Protein AF-A0A382CW94-F1 (afdb_monomer_lite)

Sequence (337 aa):
VSESFTVSELCQASADGDMRRLNTILAVSPHLACVDTSSGDEHRALHHAVVNRRLAVVEALMDVGADPDQGVYPHRDATTPLIMARDRGFDDVIAIIERGQEKRRAANLCPNLTVSPEVTALVELILNGNVERVLRTVQDSPDLVNACDEKGNTVLHHAARCGLPTLAEALLKVGADTGKTNLEGFSPLEVAVENTVVDDRRLTEGCFMTAGILMAAGSPRALRSYVMLGDTEAVGGIAKNHRDLFKPDVETETHLLGDAVKHGRIEMVRHLLDLGVDPDQRYRIKSLEEETYNQGEPLWIATGAGMYDIAELLLERGADANAMVYASGDPMSRAFN

pLDDT: mean 87.58, std 10.8, range [38.75, 98.5]

Organism: NCBI:txid408172

Structure (mmCIF, N/CA/C/O backbone):
data_AF-A0A382CW94-F1
#
_entry.id   AF-A0A382CW94-F1
#
loop_
_atom_site.group_PDB
_atom_site.id
_atom_site.type_symbol
_atom_site.label_atom_id
_atom_site.label_alt_id
_atom_site.label_comp_id
_atom_site.label_asym_id
_atom_site.label_entity_id
_atom_site.label_seq_id
_atom_site.pdbx_PDB_ins_code
_atom_site.Cartn_x
_atom_site.Cartn_y
_atom_site.Cartn_z
_atom_site.occupancy
_atom_site.B_iso_or_equiv
_atom_site.auth_seq_id
_atom_site.auth_comp_id
_atom_site.auth_asym_id
_atom_site.auth_atom_id
_atom_site.pdbx_PDB_model_num
ATOM 1 N N . VAL A 1 1 ? -13.243 18.558 -31.896 1.00 38.75 1 VAL A N 1
ATOM 2 C CA . VAL A 1 1 ? -11.948 18.606 -31.190 1.00 38.75 1 VAL A CA 1
ATOM 3 C C . VAL A 1 1 ? -12.310 18.711 -29.726 1.00 38.75 1 VAL A C 1
ATOM 5 O O . VAL A 1 1 ? -12.949 19.693 -29.378 1.00 38.75 1 VAL A O 1
ATOM 8 N N . SER A 1 2 ? -12.113 17.659 -28.932 1.00 47.50 2 SER A N 1
ATOM 9 C CA . SER A 1 2 ? -12.308 17.758 -27.482 1.00 47.50 2 SER A CA 1
ATOM 10 C C . SER A 1 2 ? -11.311 18.791 -26.966 1.00 47.50 2 SER A C 1
ATOM 12 O O . SER A 1 2 ? -10.120 18.640 -27.229 1.00 47.50 2 SER A O 1
ATOM 14 N N . GLU A 1 3 ? -11.779 19.864 -26.328 1.00 53.81 3 GLU A N 1
ATOM 15 C CA . GLU A 1 3 ? -10.887 20.775 -25.604 1.00 53.81 3 GLU A CA 1
ATOM 16 C C . GLU A 1 3 ? -10.131 19.947 -24.558 1.00 53.81 3 GLU A C 1
ATOM 18 O O . GLU A 1 3 ? -10.749 19.370 -23.664 1.00 53.81 3 GLU A O 1
ATOM 23 N N . SER A 1 4 ? -8.813 19.808 -24.718 1.00 72.75 4 SER A N 1
ATOM 24 C CA . SER A 1 4 ? -7.952 19.214 -23.696 1.00 72.75 4 SER A CA 1
ATOM 25 C C . SER A 1 4 ? -7.450 20.339 -22.801 1.00 72.75 4 SER A C 1
ATOM 27 O O . SER A 1 4 ? -6.663 21.174 -23.249 1.00 72.75 4 SER A O 1
ATOM 29 N N . PHE A 1 5 ? -7.931 20.376 -21.565 1.00 83.44 5 PHE A N 1
ATOM 30 C CA . PHE A 1 5 ? -7.425 21.287 -20.542 1.00 83.44 5 PHE A CA 1
ATOM 31 C C . PHE A 1 5 ? -6.165 20.720 -19.887 1.00 83.44 5 PHE A C 1
ATOM 33 O O . PHE A 1 5 ? -6.049 19.501 -19.755 1.00 83.44 5 PHE A O 1
ATOM 40 N N . THR A 1 6 ? -5.260 21.597 -19.453 1.00 85.19 6 THR A N 1
ATOM 41 C CA . THR A 1 6 ? -4.006 21.215 -18.776 1.00 85.19 6 THR A CA 1
ATOM 42 C C . THR A 1 6 ? -4.094 21.389 -17.259 1.00 85.19 6 THR A C 1
ATOM 44 O O . THR A 1 6 ? -4.916 22.164 -16.751 1.00 85.19 6 THR A O 1
ATOM 47 N N . VAL A 1 7 ? -3.219 20.716 -16.498 1.00 85.31 7 VAL A N 1
ATOM 48 C CA . VAL A 1 7 ? -3.139 20.931 -15.037 1.00 85.31 7 VAL A CA 1
ATOM 49 C C . VAL A 1 7 ? -2.691 22.361 -14.718 1.00 85.31 7 VAL A C 1
ATOM 51 O O . VAL A 1 7 ? -3.178 22.971 -13.768 1.00 85.31 7 VAL A O 1
ATOM 54 N N . SER A 1 8 ? -1.838 22.946 -15.566 1.00 87.25 8 SER A N 1
ATOM 55 C CA . SER A 1 8 ? -1.390 24.335 -15.439 1.00 87.25 8 SER A CA 1
ATOM 56 C C . SER A 1 8 ? -2.557 25.323 -15.542 1.00 87.25 8 SER A C 1
ATOM 58 O O . SER A 1 8 ? -2.662 26.247 -14.733 1.00 87.25 8 SER A O 1
ATOM 60 N N . GLU A 1 9 ? -3.495 25.095 -16.467 1.00 88.94 9 GLU A N 1
ATOM 61 C CA . GLU A 1 9 ? -4.704 25.916 -16.584 1.00 88.94 9 GLU A CA 1
ATOM 62 C C . GLU A 1 9 ? -5.608 25.807 -15.354 1.00 88.94 9 GLU A C 1
ATOM 64 O O . GLU A 1 9 ? -6.178 26.816 -14.923 1.00 88.94 9 GLU A O 1
ATOM 69 N N . LEU A 1 10 ? -5.725 24.609 -14.769 1.00 91.94 10 LEU A N 1
ATOM 70 C CA . LEU A 1 10 ? -6.483 24.402 -13.536 1.00 91.94 10 LEU A CA 1
ATOM 71 C C . LEU A 1 10 ? -5.807 25.095 -12.345 1.00 91.94 10 LEU A C 1
ATOM 73 O O . LEU A 1 10 ? -6.484 25.764 -11.560 1.00 91.94 10 LEU A O 1
ATOM 77 N N . CYS A 1 11 ? -4.483 24.982 -12.221 1.00 91.12 11 CYS A N 1
ATOM 78 C CA . CYS A 1 11 ? -3.694 25.651 -11.188 1.00 91.12 11 CYS A CA 1
ATOM 79 C C . CYS A 1 11 ? -3.800 27.176 -11.288 1.00 91.12 11 CYS A C 1
ATOM 81 O O . CYS A 1 11 ? -4.026 27.834 -10.272 1.00 91.12 11 CYS A O 1
ATOM 83 N N . GLN A 1 12 ? -3.725 27.739 -12.498 1.00 92.81 12 GLN A N 1
ATOM 84 C CA . GLN A 1 12 ? -3.882 29.178 -12.718 1.00 92.81 12 GLN A CA 1
ATOM 85 C C . GLN A 1 12 ? -5.293 29.652 -12.344 1.00 92.81 12 GLN A C 1
ATOM 87 O O . GLN A 1 12 ? -5.437 30.592 -11.562 1.00 92.81 12 GLN A O 1
ATOM 92 N N . ALA A 1 13 ? -6.339 28.958 -12.811 1.00 94.38 13 ALA A N 1
ATOM 93 C CA . ALA A 1 13 ? -7.719 29.266 -12.423 1.00 94.38 13 ALA A CA 1
ATOM 94 C C . ALA A 1 13 ? -7.913 29.188 -10.898 1.00 94.38 13 ALA A C 1
ATOM 96 O O . ALA A 1 13 ? -8.611 30.018 -10.307 1.00 94.38 13 ALA A O 1
ATOM 97 N N . SER A 1 14 ? -7.247 28.224 -10.256 1.00 95.56 14 SER A N 1
ATOM 98 C CA . SER A 1 14 ? -7.281 28.037 -8.807 1.00 95.56 14 SER A CA 1
ATOM 99 C C . SER A 1 14 ? -6.570 29.155 -8.047 1.00 95.56 14 SER A C 1
ATOM 101 O O . SER A 1 14 ? -7.083 29.612 -7.029 1.00 95.56 14 SER A O 1
ATOM 103 N N . ALA A 1 15 ? -5.426 29.635 -8.542 1.00 94.19 15 ALA A N 1
ATOM 104 C CA . ALA A 1 15 ? -4.700 30.768 -7.967 1.00 94.19 15 ALA A CA 1
ATOM 105 C C . ALA A 1 15 ? -5.496 32.082 -8.094 1.00 94.19 15 ALA A C 1
ATOM 107 O O . ALA A 1 15 ? -5.603 32.859 -7.136 1.00 94.19 15 ALA A O 1
ATOM 108 N N . ASP A 1 16 ? -6.114 32.304 -9.255 1.00 95.56 16 ASP A N 1
ATOM 109 C CA . ASP A 1 16 ? -6.869 33.522 -9.564 1.00 95.56 16 ASP A CA 1
ATOM 110 C C . ASP A 1 16 ? -8.241 33.563 -8.875 1.00 95.56 16 ASP A C 1
ATOM 112 O O . ASP A 1 16 ? -8.793 34.642 -8.647 1.00 95.56 16 ASP A O 1
ATOM 116 N N . GLY A 1 17 ? -8.779 32.403 -8.488 1.00 95.25 17 GLY A N 1
ATOM 117 C CA . GLY A 1 17 ? -10.143 32.292 -7.975 1.00 95.25 17 GLY A CA 1
ATOM 118 C C . GLY A 1 17 ? -11.207 32.332 -9.077 1.00 95.25 17 GLY A C 1
ATOM 119 O O . GLY A 1 17 ? -12.360 32.668 -8.798 1.00 95.25 17 GLY A O 1
ATOM 120 N N . ASP A 1 18 ? -10.843 32.023 -10.327 1.00 96.38 18 ASP A N 1
ATOM 121 C CA . ASP A 1 18 ? -11.767 32.019 -11.465 1.00 96.38 18 ASP A CA 1
ATOM 122 C C . ASP A 1 18 ? -12.639 30.756 -11.452 1.00 96.38 18 ASP A C 1
ATOM 124 O O . ASP A 1 18 ? -12.368 29.757 -12.120 1.00 96.38 18 ASP A O 1
ATOM 128 N N . MET A 1 19 ? -13.739 30.826 -10.701 1.00 96.44 19 MET A N 1
ATOM 129 C CA . MET A 1 19 ? -14.710 29.736 -10.585 1.00 96.44 19 MET A CA 1
ATOM 130 C C . MET A 1 19 ? -15.334 29.321 -11.921 1.00 96.44 19 MET A C 1
ATOM 132 O O . MET A 1 19 ? -15.742 28.170 -12.067 1.00 96.44 19 MET A O 1
ATOM 136 N N . ARG A 1 20 ? -15.440 30.225 -12.905 1.00 94.69 20 ARG A N 1
ATOM 137 C CA . ARG A 1 20 ? -16.027 29.868 -14.206 1.00 94.69 20 ARG A CA 1
ATOM 138 C C . ARG A 1 20 ? -15.077 28.968 -14.978 1.00 94.69 20 ARG A C 1
ATOM 140 O O . ARG A 1 20 ? -15.501 27.916 -15.458 1.00 94.69 20 ARG A O 1
ATOM 147 N N . ARG A 1 21 ? -13.805 29.366 -15.074 1.00 92.56 21 ARG A N 1
ATOM 148 C CA . ARG A 1 21 ? -12.780 28.560 -15.745 1.00 92.56 21 ARG A CA 1
ATOM 149 C C . ARG A 1 21 ? -12.540 27.251 -14.997 1.00 92.56 21 ARG A C 1
ATOM 151 O O . ARG A 1 21 ? -12.556 26.204 -15.635 1.00 92.56 21 ARG A O 1
ATOM 158 N N . LEU A 1 22 ? -12.442 27.295 -13.665 1.00 95.25 22 LEU A N 1
ATOM 159 C CA . LEU A 1 22 ? -12.305 26.109 -12.814 1.00 95.25 22 LEU A CA 1
ATOM 160 C C . LEU A 1 22 ? -13.409 25.078 -13.094 1.00 95.25 22 LEU A C 1
ATOM 162 O O . LEU A 1 22 ? -13.113 23.937 -13.432 1.00 95.25 22 LEU A O 1
ATOM 166 N N . ASN A 1 23 ? -14.679 25.489 -13.025 1.00 89.81 23 ASN A N 1
ATOM 167 C CA . ASN A 1 23 ? -15.809 24.582 -13.242 1.00 89.81 23 ASN A CA 1
ATOM 168 C C . ASN A 1 23 ? -15.862 24.043 -14.676 1.00 89.81 23 ASN A C 1
ATOM 170 O O . ASN A 1 23 ? -16.275 22.906 -14.879 1.00 89.81 23 ASN A O 1
ATOM 174 N N . THR A 1 24 ? -15.438 24.836 -15.665 1.00 89.62 24 THR A N 1
ATOM 175 C CA . THR A 1 24 ? -15.361 24.382 -17.063 1.00 89.62 24 THR A CA 1
ATOM 176 C C . THR A 1 24 ? -14.325 23.268 -17.212 1.00 89.62 24 THR A C 1
ATOM 178 O O . THR A 1 24 ? -14.622 22.235 -17.807 1.00 89.62 24 THR A O 1
ATOM 181 N N . ILE A 1 25 ? -13.142 23.445 -16.612 1.00 87.06 25 ILE A N 1
ATOM 182 C CA . ILE A 1 25 ? -12.072 22.442 -16.633 1.00 87.06 25 ILE A CA 1
ATOM 183 C C . ILE A 1 25 ? -12.512 21.175 -15.893 1.00 87.06 25 ILE A C 1
ATOM 185 O O . ILE A 1 25 ? -12.442 20.085 -16.454 1.00 87.06 25 ILE A O 1
ATOM 189 N N . LEU A 1 26 ? -13.011 21.303 -14.659 1.00 85.00 26 LEU A N 1
ATOM 190 C CA . LEU A 1 26 ? -13.393 20.158 -13.823 1.00 85.00 26 LEU A CA 1
ATOM 191 C C . LEU A 1 26 ? -14.594 19.376 -14.374 1.00 85.00 26 LEU A C 1
ATOM 193 O O . LEU A 1 26 ? -14.701 18.180 -14.120 1.00 85.00 26 LEU A O 1
ATOM 197 N N . ALA A 1 27 ? -15.477 20.014 -15.147 1.00 82.25 27 ALA A N 1
ATOM 198 C CA . ALA A 1 27 ? -16.585 19.325 -15.809 1.00 82.25 27 ALA A CA 1
ATOM 199 C C . ALA A 1 27 ? -16.117 18.373 -16.923 1.00 82.25 27 ALA A C 1
ATOM 201 O O . ALA A 1 27 ? -16.784 17.374 -17.189 1.00 82.25 27 ALA A O 1
ATOM 202 N N . VAL A 1 28 ? -14.993 18.680 -17.579 1.00 79.19 28 VAL A N 1
ATOM 203 C CA . VAL A 1 28 ? -14.437 17.874 -18.680 1.00 79.19 28 VAL A CA 1
ATOM 204 C C . VAL A 1 28 ? -13.347 16.923 -18.180 1.00 79.19 28 VAL A C 1
ATOM 206 O O . VAL A 1 28 ? -13.324 15.756 -18.564 1.00 79.19 28 VAL A O 1
ATOM 209 N N . SER A 1 29 ? -12.481 17.401 -17.286 1.00 79.31 29 SER A N 1
ATOM 210 C CA . SER A 1 29 ? -11.283 16.703 -16.817 1.00 79.31 29 SER A CA 1
ATOM 211 C C . SER A 1 29 ? -11.170 16.744 -15.283 1.00 79.31 29 SER A C 1
ATOM 213 O O . SER A 1 29 ? -10.231 17.337 -14.750 1.00 79.31 29 SER A O 1
ATOM 215 N N . PRO A 1 30 ? -12.094 16.105 -14.535 1.00 79.19 30 PRO A N 1
ATOM 216 C CA . PRO A 1 30 ? -12.094 16.143 -13.067 1.00 79.19 30 PRO A CA 1
ATOM 217 C C . PRO A 1 30 ? -10.834 15.523 -12.445 1.00 79.19 30 PRO A C 1
ATOM 219 O O . PRO A 1 30 ? -10.394 15.957 -11.385 1.00 79.19 30 PRO A O 1
ATOM 222 N N . HIS A 1 31 ? -10.212 14.553 -13.127 1.00 74.81 31 HIS A N 1
ATOM 223 C CA . HIS A 1 31 ? -8.975 13.903 -12.683 1.00 74.81 31 HIS A CA 1
ATOM 224 C C . HIS A 1 31 ? -7.810 14.888 -12.483 1.00 74.81 31 HIS A C 1
ATOM 226 O O . HIS A 1 31 ? -6.967 14.649 -11.622 1.00 74.81 31 HIS A O 1
ATOM 232 N N . LEU A 1 32 ? -7.790 16.021 -13.203 1.00 83.75 32 LEU A N 1
ATOM 233 C CA . LEU A 1 32 ? -6.747 17.046 -13.075 1.00 83.75 32 LEU A CA 1
ATOM 234 C C . LEU A 1 32 ? -6.679 17.669 -11.674 1.00 83.75 32 LEU A C 1
ATOM 236 O O . LEU A 1 32 ? -5.644 18.214 -11.307 1.00 83.75 32 LEU A O 1
ATOM 240 N N . ALA A 1 33 ? -7.740 17.568 -10.866 1.00 85.38 33 ALA A N 1
ATOM 241 C CA . ALA A 1 33 ? -7.724 18.037 -9.480 1.00 85.38 33 ALA A CA 1
ATOM 242 C C . ALA A 1 33 ? -6.694 17.302 -8.597 1.00 85.38 33 ALA A C 1
ATOM 244 O O . ALA A 1 33 ? -6.268 17.846 -7.577 1.00 85.38 33 ALA A O 1
ATOM 245 N N . CYS A 1 34 ? -6.290 16.088 -8.988 1.00 82.44 34 CYS A N 1
ATOM 246 C CA . CYS A 1 34 ? -5.323 15.252 -8.270 1.00 82.44 34 CYS A CA 1
ATOM 247 C C . CYS A 1 34 ? -3.923 15.237 -8.917 1.00 82.44 34 CYS A C 1
ATOM 249 O O . CYS A 1 34 ? -2.975 14.734 -8.309 1.00 82.44 34 CYS A O 1
ATOM 251 N N . VAL A 1 35 ? -3.796 15.780 -10.130 1.00 80.50 35 VAL A N 1
ATOM 252 C CA . VAL A 1 35 ? -2.559 15.823 -10.927 1.00 80.50 35 VAL A CA 1
ATOM 253 C C . VAL A 1 35 ? -1.683 16.983 -10.449 1.00 80.50 35 VAL A C 1
ATOM 255 O O . VAL A 1 35 ? -2.200 18.034 -10.061 1.00 80.50 35 VAL A O 1
ATOM 258 N N . ASP A 1 36 ? -0.363 16.800 -10.442 1.00 79.25 36 ASP A N 1
ATOM 259 C CA . ASP A 1 36 ? 0.601 17.863 -10.144 1.00 79.25 36 ASP A CA 1
ATOM 260 C C . ASP A 1 36 ? 1.156 18.531 -11.407 1.00 79.25 36 ASP A C 1
ATOM 262 O O . ASP A 1 36 ? 1.084 18.008 -12.518 1.00 79.25 36 ASP A O 1
ATOM 266 N N . THR A 1 37 ? 1.678 19.750 -11.251 1.00 74.06 37 THR A N 1
ATOM 267 C CA . THR A 1 37 ? 2.386 20.430 -12.339 1.00 74.06 37 THR A CA 1
ATOM 268 C C . THR A 1 37 ? 3.765 19.806 -12.537 1.00 74.06 37 THR A C 1
ATOM 270 O O . THR A 1 37 ? 4.553 19.745 -11.592 1.00 74.06 37 THR A O 1
ATOM 273 N N . SER A 1 38 ? 4.100 19.444 -13.777 1.00 59.62 38 SER A N 1
ATOM 274 C CA . SER A 1 38 ? 5.391 18.842 -14.149 1.00 59.62 38 SER A CA 1
ATOM 275 C C . SER A 1 38 ? 6.608 19.761 -13.944 1.00 59.62 38 SER A C 1
ATOM 277 O O . SER A 1 38 ? 7.742 19.285 -13.898 1.00 59.62 38 SER A O 1
ATOM 279 N N . SER A 1 39 ? 6.410 21.077 -13.794 1.00 58.31 39 SER A N 1
ATOM 280 C CA . SER A 1 39 ? 7.488 22.056 -13.622 1.00 58.31 39 SER A CA 1
ATOM 281 C C . SER A 1 39 ? 7.576 22.599 -12.189 1.00 58.31 39 SER A C 1
ATOM 283 O O . SER A 1 39 ? 6.774 23.445 -11.805 1.00 58.31 39 SER A O 1
ATOM 285 N N . GLY A 1 40 ? 8.606 22.175 -11.448 1.00 56.00 40 GLY A N 1
ATOM 286 C CA . GLY A 1 40 ? 9.169 22.907 -10.304 1.00 56.00 40 GLY A CA 1
ATOM 287 C C . GLY A 1 40 ? 8.313 22.936 -9.040 1.00 56.00 40 GLY A C 1
ATOM 288 O O . GLY A 1 40 ? 7.783 23.984 -8.710 1.00 56.00 40 GLY A O 1
ATOM 289 N N . ASP A 1 41 ? 8.272 21.813 -8.316 1.00 64.75 41 ASP A N 1
ATOM 290 C CA . ASP A 1 41 ? 7.735 21.661 -6.950 1.00 64.75 41 ASP A CA 1
ATOM 291 C C . ASP A 1 41 ? 6.345 20.999 -6.864 1.00 64.75 41 ASP A C 1
ATOM 293 O O . ASP A 1 41 ? 5.626 21.269 -5.920 1.00 64.75 41 ASP A O 1
ATOM 297 N N . GLU A 1 42 ? 5.924 20.144 -7.807 1.00 75.75 42 GLU A N 1
ATOM 298 C CA . GLU A 1 42 ? 4.736 19.254 -7.687 1.00 75.75 42 GLU A CA 1
ATOM 299 C C . GLU A 1 42 ? 3.435 19.905 -7.142 1.00 75.75 42 GLU A C 1
ATOM 301 O O . GLU A 1 42 ? 2.576 19.244 -6.540 1.00 75.75 42 GLU A O 1
ATOM 306 N N . HIS A 1 43 ? 3.274 21.220 -7.307 1.00 80.50 43 HIS A N 1
ATOM 307 C CA . HIS A 1 43 ? 2.126 21.924 -6.759 1.00 80.50 43 HIS A CA 1
ATOM 308 C C . HIS A 1 43 ? 0.875 21.501 -7.531 1.00 80.50 43 HIS A C 1
ATOM 310 O O . HIS A 1 43 ? 0.867 21.352 -8.753 1.00 80.50 43 HIS A O 1
ATOM 316 N N . ARG A 1 44 ? -0.211 21.307 -6.785 1.00 89.31 44 ARG A N 1
ATOM 317 C CA . ARG A 1 44 ? -1.531 20.948 -7.324 1.00 89.31 44 ARG A CA 1
ATOM 318 C C . ARG A 1 44 ? -2.467 22.142 -7.250 1.00 89.31 44 ARG A C 1
ATOM 320 O O . ARG A 1 44 ? -2.245 23.063 -6.459 1.00 89.31 44 ARG A O 1
ATOM 327 N N . ALA A 1 45 ? -3.579 22.072 -7.974 1.00 92.44 45 ALA A N 1
ATOM 328 C CA . ALA A 1 45 ? -4.630 23.088 -7.947 1.00 92.44 45 ALA A CA 1
ATOM 329 C C . ALA A 1 45 ? -5.041 23.484 -6.512 1.00 92.44 45 ALA A C 1
ATOM 331 O O . ALA A 1 45 ? -5.180 24.671 -6.203 1.00 92.44 45 ALA A O 1
ATOM 332 N N . LEU A 1 46 ? -5.130 22.502 -5.604 1.00 95.12 46 LEU A N 1
ATOM 333 C CA . LEU A 1 46 ? -5.498 22.733 -4.205 1.00 95.12 46 LEU A CA 1
ATOM 334 C C . LEU A 1 46 ? -4.442 23.539 -3.430 1.00 95.12 46 LEU A C 1
ATOM 336 O O . LEU A 1 46 ? -4.813 24.404 -2.640 1.00 95.12 46 LEU A O 1
ATOM 340 N N . HIS A 1 47 ? -3.147 23.342 -3.699 1.00 94.69 47 HIS A N 1
ATOM 341 C CA . HIS A 1 47 ? -2.080 24.145 -3.087 1.00 94.69 47 HIS A CA 1
ATOM 342 C C . HIS A 1 47 ? -2.236 25.622 -3.464 1.00 94.69 47 HIS A C 1
ATOM 344 O O . HIS A 1 47 ? -2.245 26.493 -2.595 1.00 94.69 47 HIS A O 1
ATOM 350 N N . HIS A 1 48 ? -2.441 25.911 -4.754 1.00 94.31 48 HIS A N 1
ATOM 351 C CA . HIS A 1 48 ? -2.648 27.279 -5.231 1.00 94.31 48 HIS A CA 1
ATOM 352 C C . HIS A 1 48 ? -3.908 27.917 -4.638 1.00 94.31 48 HIS A C 1
ATOM 354 O O . HIS A 1 48 ? -3.871 29.084 -4.239 1.00 94.31 48 HIS A O 1
ATOM 360 N N . ALA A 1 49 ? -5.002 27.158 -4.535 1.00 97.12 49 ALA A N 1
ATOM 361 C CA . ALA A 1 49 ? -6.242 27.627 -3.929 1.00 97.12 49 ALA A CA 1
ATOM 362 C C . ALA A 1 49 ? -6.057 27.982 -2.443 1.00 97.12 49 ALA A C 1
ATOM 364 O O . ALA A 1 49 ? -6.501 29.046 -2.009 1.00 97.12 49 ALA A O 1
ATOM 365 N N . VAL A 1 50 ? -5.364 27.133 -1.674 1.00 97.38 50 VAL A N 1
ATOM 366 C CA . VAL A 1 50 ? -5.102 27.358 -0.244 1.00 97.38 50 VAL A CA 1
ATOM 367 C C . VAL A 1 50 ? -4.156 28.534 -0.022 1.00 97.38 50 VAL A C 1
ATOM 369 O O . VAL A 1 50 ? -4.478 29.431 0.757 1.00 97.38 50 VAL A O 1
ATOM 372 N N . VAL A 1 51 ? -3.019 28.582 -0.726 1.00 94.88 51 VAL A N 1
ATOM 373 C CA . VAL A 1 51 ? -2.018 29.655 -0.574 1.00 94.88 51 VAL A CA 1
ATOM 374 C C . VAL A 1 51 ? -2.625 31.029 -0.870 1.00 94.88 51 VAL A C 1
ATOM 376 O O . VAL A 1 51 ? -2.321 31.997 -0.173 1.00 94.88 51 VAL A O 1
ATOM 379 N N . ASN A 1 52 ? -3.530 31.109 -1.850 1.00 95.31 52 ASN A N 1
ATOM 380 C CA . ASN A 1 52 ? -4.243 32.338 -2.213 1.00 95.31 52 ASN A CA 1
ATOM 381 C C . ASN A 1 52 ? -5.584 32.516 -1.472 1.00 95.31 52 ASN A C 1
ATOM 383 O O . ASN A 1 52 ? -6.346 33.429 -1.797 1.00 95.31 52 ASN A O 1
ATOM 387 N N . ARG A 1 53 ? -5.886 31.649 -0.493 1.00 97.06 53 ARG A N 1
ATOM 388 C CA . ARG A 1 53 ? -7.103 31.650 0.336 1.00 97.06 53 ARG A CA 1
ATOM 389 C C . ARG A 1 53 ? -8.398 31.768 -0.487 1.00 97.06 53 ARG A C 1
ATOM 391 O O . ARG A 1 53 ? -9.289 32.567 -0.198 1.00 97.06 53 ARG A O 1
ATOM 398 N N . ARG A 1 54 ? -8.510 30.970 -1.551 1.00 97.94 54 ARG A N 1
ATOM 399 C CA . ARG A 1 54 ? -9.663 30.926 -2.466 1.00 97.94 54 ARG A CA 1
ATOM 400 C C . ARG A 1 54 ? -10.712 29.923 -1.980 1.00 97.94 54 ARG A C 1
ATOM 402 O O . ARG A 1 54 ? -10.819 28.832 -2.524 1.00 97.94 54 ARG A O 1
ATOM 409 N N . LEU A 1 55 ? -11.510 30.298 -0.979 1.00 97.75 55 LEU A N 1
ATOM 410 C CA . LEU A 1 55 ? -12.475 29.404 -0.308 1.00 97.75 55 LEU A CA 1
ATOM 411 C C . LEU A 1 55 ? -13.365 28.605 -1.280 1.00 97.75 55 LEU A C 1
ATOM 413 O O . LEU A 1 55 ? -13.439 27.386 -1.179 1.00 97.75 55 LEU A O 1
ATOM 417 N N . ALA A 1 56 ? -13.997 29.279 -2.246 1.00 97.56 56 ALA A N 1
ATOM 418 C CA . ALA A 1 56 ? -14.899 28.627 -3.202 1.00 97.56 56 ALA A CA 1
ATOM 419 C C . ALA A 1 56 ? -14.179 27.622 -4.121 1.00 97.56 56 ALA A C 1
ATOM 421 O O . ALA A 1 56 ? -14.752 26.603 -4.496 1.00 97.56 56 ALA A O 1
ATOM 422 N N . VAL A 1 57 ? -12.916 27.896 -4.459 1.00 97.75 57 VAL A N 1
ATOM 423 C CA . VAL A 1 57 ? -12.083 26.978 -5.245 1.00 97.75 57 VAL A CA 1
ATOM 424 C C . VAL A 1 57 ? -11.692 25.771 -4.399 1.00 97.75 57 VAL A C 1
ATOM 426 O O . VAL A 1 57 ? -11.776 24.650 -4.886 1.00 97.75 57 VAL A O 1
ATOM 429 N N . VAL A 1 58 ? -11.295 25.986 -3.138 1.00 97.81 58 VAL A N 1
ATOM 430 C CA . VAL A 1 58 ? -10.975 24.896 -2.202 1.00 97.81 58 VAL A CA 1
ATOM 431 C C . VAL A 1 58 ? -12.173 23.958 -2.073 1.00 97.81 58 VAL A C 1
ATOM 433 O O . VAL A 1 58 ? -12.009 22.754 -2.227 1.00 97.81 58 VAL A O 1
ATOM 436 N N . GLU A 1 59 ? -13.379 24.492 -1.868 1.00 95.94 59 GLU A N 1
ATOM 437 C CA . GLU A 1 59 ? -14.595 23.679 -1.764 1.00 95.94 59 GLU A CA 1
ATOM 438 C C . GLU A 1 59 ? -14.849 22.863 -3.041 1.00 95.94 59 GLU A C 1
ATOM 440 O O . GLU A 1 59 ? -15.011 21.646 -2.965 1.00 95.94 59 GLU A O 1
ATOM 445 N N . ALA A 1 60 ? -14.786 23.499 -4.215 1.00 94.06 60 ALA A N 1
ATOM 446 C CA . ALA A 1 60 ? -14.993 22.816 -5.491 1.00 94.06 60 ALA A CA 1
ATOM 447 C C . ALA A 1 60 ? -13.947 21.723 -5.767 1.00 94.06 60 ALA A C 1
ATOM 449 O O . ALA A 1 60 ? -14.298 20.646 -6.242 1.00 94.06 60 ALA A O 1
ATOM 450 N N . LEU A 1 61 ? -12.673 21.975 -5.449 1.00 92.88 61 LEU A N 1
ATOM 451 C CA . LEU A 1 61 ? -11.598 20.991 -5.599 1.00 92.88 61 LEU A CA 1
ATOM 452 C C . LEU A 1 61 ? -11.765 19.812 -4.631 1.00 92.88 61 LEU A C 1
ATOM 454 O O . LEU A 1 61 ? -11.570 18.664 -5.028 1.00 92.88 61 LEU A O 1
ATOM 458 N N . MET A 1 62 ? -12.164 20.069 -3.383 1.00 92.12 62 MET A N 1
ATOM 459 C CA . MET A 1 62 ? -12.452 19.010 -2.411 1.00 92.12 62 MET A CA 1
ATOM 460 C C . MET A 1 62 ? -13.641 18.142 -2.846 1.00 92.12 62 MET A C 1
ATOM 462 O O . MET A 1 62 ? -13.578 16.919 -2.709 1.00 92.12 62 MET A O 1
ATOM 466 N N . ASP A 1 63 ? -14.690 18.747 -3.414 1.00 85.62 63 ASP A N 1
ATOM 467 C CA . ASP A 1 63 ? -15.886 18.038 -3.892 1.00 85.62 63 ASP A CA 1
ATOM 468 C C . ASP A 1 63 ? -15.589 17.097 -5.082 1.00 85.62 63 ASP A C 1
ATOM 470 O O . ASP A 1 63 ? -16.236 16.057 -5.210 1.00 85.62 63 ASP A O 1
ATOM 474 N N . VAL A 1 64 ? -14.590 17.403 -5.924 1.00 82.06 64 VAL A N 1
ATOM 475 C CA . VAL A 1 64 ? -14.133 16.513 -7.020 1.00 82.06 64 VAL A CA 1
ATOM 476 C C . VAL A 1 64 ? -13.002 15.564 -6.615 1.00 82.06 64 VAL A C 1
ATOM 478 O O . VAL A 1 64 ? -12.5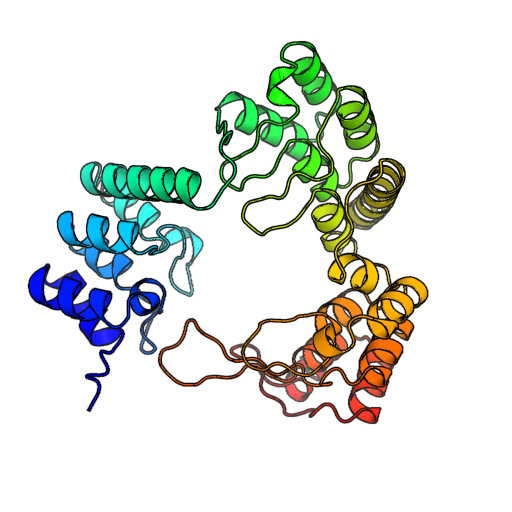30 14.774 -7.430 1.00 82.06 64 VAL A O 1
ATOM 481 N N . GLY A 1 65 ? -12.581 15.606 -5.353 1.00 79.62 65 GLY A N 1
ATOM 482 C CA . GLY A 1 65 ? -11.647 14.641 -4.795 1.00 79.62 65 GLY A CA 1
ATOM 483 C C . GLY A 1 65 ? -10.170 15.045 -4.794 1.00 79.62 65 GLY A C 1
ATOM 484 O O . GLY A 1 65 ? -9.304 14.168 -4.754 1.00 79.62 65 GLY A O 1
ATOM 485 N N . ALA A 1 66 ? -9.853 16.338 -4.765 1.00 87.62 66 ALA A N 1
ATOM 486 C CA . ALA A 1 66 ? -8.493 16.779 -4.458 1.00 87.62 66 ALA A CA 1
ATOM 487 C C . ALA A 1 66 ? -8.046 16.280 -3.068 1.00 87.62 66 ALA A C 1
ATOM 489 O O . ALA A 1 66 ? -8.836 16.257 -2.120 1.00 87.62 66 ALA A O 1
ATOM 490 N N . ASP A 1 67 ? -6.789 15.846 -2.956 1.00 84.56 67 ASP A N 1
ATOM 491 C CA . ASP A 1 67 ? -6.201 15.346 -1.710 1.00 84.56 67 ASP A CA 1
ATOM 492 C C . ASP A 1 67 ? -5.504 16.488 -0.939 1.00 84.56 67 ASP A C 1
ATOM 494 O O . ASP A 1 67 ? -4.533 17.060 -1.446 1.00 84.56 67 ASP A O 1
ATOM 498 N N . PRO A 1 68 ? -5.995 16.866 0.256 1.00 90.12 68 PRO A N 1
ATOM 499 C CA . PRO A 1 68 ? -5.406 17.921 1.079 1.00 90.12 68 PRO A CA 1
ATOM 500 C C . PRO A 1 68 ? -4.218 17.467 1.943 1.00 90.12 68 PRO A C 1
ATOM 502 O O . PRO A 1 68 ? -3.595 18.324 2.574 1.00 90.12 68 PRO A O 1
ATOM 505 N N . ASP A 1 69 ? -3.926 16.167 1.998 1.00 88.12 69 ASP A N 1
ATOM 506 C CA . ASP A 1 69 ? -2.826 15.583 2.773 1.00 88.12 69 ASP A CA 1
ATOM 507 C C . ASP A 1 69 ? -1.632 15.204 1.881 1.00 88.12 69 ASP A C 1
ATOM 509 O O . ASP A 1 69 ? -0.557 14.865 2.373 1.00 88.12 69 ASP A O 1
ATOM 513 N N . GLN A 1 70 ? -1.775 15.356 0.564 1.00 83.94 70 GLN A N 1
ATOM 514 C CA . GLN A 1 70 ? -0.685 15.172 -0.383 1.00 83.94 70 GLN A CA 1
ATOM 515 C C . GLN A 1 70 ? 0.160 16.445 -0.498 1.00 83.94 70 GLN A C 1
ATOM 517 O O . GLN A 1 70 ? -0.259 17.427 -1.112 1.00 83.94 70 GLN A O 1
ATOM 522 N N . GLY A 1 71 ? 1.366 16.421 0.067 1.00 84.19 71 GLY A N 1
ATOM 523 C CA . GLY A 1 71 ? 2.315 17.528 -0.040 1.00 84.19 71 GLY A CA 1
ATOM 524 C C . GLY A 1 71 ? 3.306 17.424 -1.196 1.00 84.19 71 GLY A C 1
ATOM 525 O O . GLY A 1 71 ? 3.325 16.474 -1.985 1.00 84.19 71 GLY A O 1
ATOM 526 N N . VAL A 1 72 ? 4.161 18.434 -1.259 1.00 85.19 72 VAL A N 1
ATOM 527 C CA . VAL A 1 72 ? 5.099 18.734 -2.339 1.00 85.19 72 VAL A CA 1
ATOM 528 C C . VAL A 1 72 ? 6.507 18.221 -2.021 1.00 85.19 72 VAL A C 1
ATOM 530 O O . VAL A 1 72 ? 7.027 18.412 -0.918 1.00 85.19 72 VAL A O 1
ATOM 533 N N . TYR A 1 73 ? 7.167 17.590 -2.995 1.00 77.44 73 TYR A N 1
ATOM 534 C CA . TYR A 1 73 ? 8.595 17.273 -2.898 1.00 77.44 73 TYR A CA 1
ATOM 535 C C . TYR A 1 73 ? 9.462 18.551 -2.787 1.00 77.44 73 TYR A C 1
ATOM 537 O O . TYR A 1 73 ? 9.196 19.518 -3.496 1.00 77.44 73 TYR A O 1
ATOM 545 N N . PRO A 1 74 ? 10.529 18.581 -1.959 1.00 77.62 74 PRO A N 1
ATOM 546 C CA . PRO A 1 74 ? 11.067 17.490 -1.134 1.00 77.62 74 PRO A CA 1
ATOM 547 C C . PRO A 1 74 ? 10.460 17.376 0.273 1.00 77.62 74 PRO A C 1
ATOM 549 O O . PRO A 1 74 ? 10.836 16.480 1.024 1.00 77.62 74 PRO A O 1
ATOM 552 N N . HIS A 1 75 ? 9.535 18.254 0.661 1.00 83.88 75 HIS A N 1
ATOM 553 C CA . HIS A 1 75 ? 9.047 18.371 2.039 1.00 83.88 75 HIS A CA 1
ATOM 554 C C . HIS A 1 75 ? 7.573 17.973 2.172 1.00 83.88 75 HIS A C 1
ATOM 556 O O . HIS A 1 75 ? 6.773 18.753 2.691 1.00 83.88 75 HIS A O 1
ATOM 562 N N . ARG A 1 76 ? 7.206 16.771 1.707 1.00 80.94 76 ARG A N 1
ATOM 563 C CA . ARG A 1 76 ? 5.800 16.338 1.574 1.00 80.94 76 ARG A CA 1
ATOM 564 C C . ARG A 1 76 ? 4.995 16.514 2.866 1.00 80.94 76 ARG A C 1
ATOM 566 O O . ARG A 1 76 ? 3.948 17.147 2.845 1.00 80.94 76 ARG A O 1
ATOM 573 N N . ASP A 1 77 ? 5.535 16.080 4.000 1.00 77.56 77 ASP A N 1
ATOM 574 C CA . ASP A 1 77 ? 4.826 16.151 5.286 1.00 77.56 77 ASP A CA 1
ATOM 575 C C . ASP A 1 77 ? 4.551 17.592 5.753 1.00 77.56 77 ASP A C 1
ATOM 577 O O . ASP A 1 77 ? 3.540 17.862 6.394 1.00 77.56 77 ASP A O 1
ATOM 581 N N . ALA A 1 78 ? 5.438 18.537 5.424 1.00 85.19 78 ALA A N 1
ATOM 582 C CA . ALA A 1 78 ? 5.353 19.930 5.872 1.00 85.19 78 ALA A CA 1
ATOM 583 C C . ALA A 1 78 ? 4.660 20.861 4.862 1.00 85.19 78 ALA A C 1
ATOM 585 O O . ALA A 1 78 ? 4.493 22.049 5.127 1.00 85.19 78 ALA A O 1
ATOM 586 N N . THR A 1 79 ? 4.297 20.355 3.683 1.00 90.19 79 THR A N 1
ATOM 587 C CA . THR A 1 79 ? 3.816 21.176 2.559 1.00 90.19 79 THR A CA 1
ATOM 588 C C . THR A 1 79 ? 2.457 20.740 2.037 1.00 90.19 79 THR A C 1
ATOM 590 O O . THR A 1 79 ? 2.048 21.170 0.962 1.00 90.19 79 THR A O 1
ATOM 593 N N . THR A 1 80 ? 1.723 19.922 2.789 1.00 93.38 80 THR A N 1
ATOM 594 C CA . THR A 1 80 ? 0.353 19.578 2.404 1.00 93.38 80 THR A CA 1
ATOM 595 C C . THR A 1 80 ? -0.531 20.832 2.402 1.00 93.38 80 THR A C 1
ATOM 597 O O . THR A 1 80 ? -0.301 21.753 3.200 1.00 93.38 80 THR A O 1
ATOM 600 N N . PRO A 1 81 ? -1.572 20.899 1.553 1.00 94.88 81 PRO A N 1
ATOM 601 C CA . PRO A 1 81 ? -2.520 22.007 1.578 1.00 94.88 81 PRO A CA 1
ATOM 602 C C . PRO A 1 81 ? -3.112 22.245 2.974 1.00 94.88 81 PRO A C 1
ATOM 604 O O . PRO A 1 81 ? -3.249 23.392 3.399 1.00 94.88 81 PRO A O 1
ATOM 607 N N . LEU A 1 82 ? -3.409 21.181 3.728 1.00 95.06 82 LEU A N 1
ATOM 608 C CA . LEU A 1 82 ? -3.934 21.306 5.087 1.00 95.06 82 LEU A CA 1
ATOM 609 C C . LEU A 1 82 ? -2.908 21.901 6.067 1.00 95.06 82 LEU A C 1
ATOM 611 O O . LEU A 1 82 ? -3.260 22.783 6.853 1.00 95.06 82 LEU A O 1
ATOM 615 N N . ILE A 1 83 ? -1.642 21.474 6.010 1.00 94.12 83 ILE A N 1
ATOM 616 C CA . ILE A 1 83 ? -0.572 22.046 6.845 1.00 94.12 83 ILE A CA 1
ATOM 617 C C . ILE A 1 83 ? -0.331 23.513 6.481 1.00 94.12 83 ILE A C 1
ATOM 619 O O . ILE A 1 83 ? -0.297 24.366 7.366 1.00 94.12 83 ILE A O 1
ATOM 623 N N . MET A 1 84 ? -0.296 23.850 5.188 1.00 94.50 84 MET A N 1
ATOM 624 C CA . MET A 1 84 ? -0.160 25.239 4.740 1.00 94.50 84 MET A CA 1
ATOM 625 C C . MET A 1 84 ? -1.289 26.148 5.250 1.00 94.50 84 MET A C 1
ATOM 627 O O . MET A 1 84 ? -1.032 27.319 5.551 1.00 94.50 84 MET A O 1
ATOM 631 N N . ALA A 1 85 ? -2.524 25.636 5.327 1.00 96.94 85 ALA A N 1
ATOM 632 C CA . ALA A 1 85 ? -3.667 26.358 5.883 1.00 96.94 85 ALA A CA 1
ATOM 633 C C . ALA A 1 85 ? -3.539 26.549 7.404 1.00 96.94 85 ALA A C 1
ATOM 635 O O . ALA A 1 85 ? -3.784 27.652 7.897 1.00 96.94 85 ALA A O 1
ATOM 636 N N . ARG A 1 86 ? -3.107 25.507 8.131 1.00 94.69 86 ARG A N 1
ATOM 637 C CA . ARG A 1 86 ? -2.849 25.543 9.583 1.00 94.69 86 ARG A CA 1
ATOM 638 C C . ARG A 1 86 ? -1.767 26.553 9.945 1.00 94.69 86 ARG A C 1
ATOM 640 O O . ARG A 1 86 ? -2.010 27.422 10.778 1.00 94.69 86 ARG A O 1
ATOM 647 N N . ASP A 1 87 ? -0.635 26.520 9.253 1.00 94.88 87 ASP A N 1
ATOM 648 C CA . ASP A 1 87 ? 0.491 27.428 9.503 1.00 94.88 87 ASP A CA 1
ATOM 649 C C . ASP A 1 87 ? 0.133 28.901 9.263 1.00 94.88 87 ASP A C 1
ATOM 651 O O . ASP A 1 87 ? 0.696 29.803 9.885 1.00 94.88 87 ASP A O 1
ATOM 655 N N . ARG A 1 88 ? -0.821 29.162 8.361 1.00 95.19 88 ARG A N 1
ATOM 656 C CA . ARG A 1 88 ? -1.309 30.512 8.042 1.00 95.19 88 ARG A CA 1
ATOM 657 C C . ARG A 1 88 ? -2.519 30.947 8.874 1.00 95.19 88 ARG A C 1
ATOM 659 O O . ARG A 1 88 ? -2.952 32.090 8.726 1.00 95.19 88 ARG A O 1
ATOM 666 N N . GLY A 1 89 ? -3.062 30.075 9.727 1.00 96.00 89 GLY A N 1
ATOM 667 C CA . GLY A 1 89 ? -4.264 30.352 10.520 1.00 96.00 89 GLY A CA 1
ATOM 668 C C . GLY A 1 89 ? -5.519 30.557 9.665 1.00 96.00 89 GLY A C 1
ATOM 669 O O . GLY A 1 89 ? -6.350 31.412 9.968 1.00 96.00 89 GLY A O 1
ATOM 670 N N . PHE A 1 90 ? -5.637 29.839 8.546 1.00 98.06 90 PHE A N 1
ATOM 671 C CA . PHE A 1 90 ? -6.800 29.921 7.659 1.00 98.06 90 PHE A CA 1
ATOM 672 C C . PHE A 1 90 ? -7.919 28.990 8.140 1.00 98.06 90 PHE A C 1
ATOM 674 O O . PHE A 1 90 ? -8.238 28.000 7.486 1.00 98.06 90 PHE A O 1
ATOM 681 N N . ASP A 1 91 ? -8.518 29.316 9.288 1.00 96.75 91 ASP A N 1
ATOM 682 C CA . ASP A 1 91 ? -9.550 28.497 9.951 1.00 96.75 91 ASP A CA 1
ATOM 683 C C . ASP A 1 91 ? -10.753 28.186 9.045 1.00 96.75 91 ASP A C 1
ATOM 685 O O . ASP A 1 91 ? -11.341 27.108 9.106 1.00 96.75 91 ASP A O 1
ATOM 689 N N . ASP A 1 92 ? -11.103 29.115 8.156 1.00 97.19 92 ASP A N 1
ATOM 690 C CA . ASP A 1 92 ? -12.161 28.941 7.164 1.00 97.19 92 ASP A CA 1
ATOM 691 C C . ASP A 1 92 ? -11.804 27.911 6.087 1.00 97.19 92 ASP A C 1
ATOM 693 O O . ASP A 1 92 ? -12.635 27.080 5.724 1.00 97.19 92 ASP A O 1
ATOM 697 N N . VAL A 1 93 ? -10.563 27.932 5.603 1.00 97.88 93 VAL A N 1
ATOM 698 C CA . VAL A 1 93 ? -10.041 26.936 4.660 1.00 97.88 93 VAL A CA 1
ATOM 699 C C . VAL A 1 93 ? -9.933 25.566 5.328 1.00 97.88 93 VAL A C 1
ATOM 701 O O . VAL A 1 93 ? -10.341 24.577 4.723 1.00 97.88 93 VAL A O 1
ATOM 704 N N . ILE A 1 94 ? -9.454 25.505 6.576 1.00 97.00 94 ILE A N 1
ATOM 705 C CA . ILE A 1 94 ? -9.381 24.263 7.364 1.00 97.00 94 ILE A CA 1
ATOM 706 C C . ILE A 1 94 ? -10.776 23.644 7.486 1.00 97.00 94 ILE A C 1
ATOM 708 O O . ILE A 1 94 ? -10.958 22.481 7.138 1.00 97.00 94 ILE A O 1
ATOM 712 N N . ALA A 1 95 ? -11.780 24.441 7.862 1.00 95.69 95 ALA A N 1
ATOM 713 C CA . ALA A 1 95 ? -13.155 23.968 7.990 1.00 95.69 95 ALA A CA 1
ATOM 714 C C . ALA A 1 95 ? -13.748 23.449 6.664 1.00 95.69 95 ALA A C 1
ATOM 716 O O . ALA A 1 95 ? -14.560 22.521 6.672 1.00 95.69 95 ALA A O 1
ATOM 717 N N . ILE A 1 96 ? -13.372 24.034 5.518 1.00 97.00 96 ILE A N 1
ATOM 718 C CA . ILE A 1 96 ? -13.790 23.542 4.194 1.00 97.00 96 ILE A CA 1
ATOM 719 C C . ILE A 1 96 ? -13.105 22.208 3.876 1.00 97.00 96 ILE A C 1
ATOM 721 O O . ILE A 1 96 ? -13.777 21.271 3.444 1.00 97.00 96 ILE A O 1
ATOM 725 N N . ILE A 1 97 ? -11.793 22.107 4.105 1.00 94.00 97 ILE A N 1
ATOM 726 C CA . ILE A 1 97 ? -11.021 20.884 3.859 1.00 94.00 97 ILE A CA 1
ATOM 727 C C . ILE A 1 97 ? -11.540 19.733 4.726 1.00 94.00 97 ILE A C 1
ATOM 729 O O . ILE A 1 97 ? -11.827 18.662 4.197 1.00 94.00 97 ILE A O 1
ATOM 733 N N . GLU A 1 98 ? -11.718 19.947 6.030 1.00 89.38 98 GLU A N 1
ATOM 734 C CA . GLU A 1 98 ? -12.207 18.921 6.960 1.00 89.38 98 GLU A CA 1
ATOM 735 C C . GLU A 1 98 ? -13.602 18.426 6.567 1.00 89.38 98 GLU A C 1
ATOM 737 O O . GLU A 1 98 ? -13.837 17.220 6.497 1.00 89.38 98 GLU A O 1
ATOM 742 N N . ARG A 1 99 ? -14.505 19.341 6.192 1.00 89.56 99 ARG A N 1
ATOM 743 C CA . ARG A 1 99 ? -15.835 18.984 5.681 1.00 89.56 99 ARG A CA 1
ATOM 744 C C . ARG A 1 99 ? -15.758 18.193 4.375 1.00 89.56 99 ARG A C 1
ATOM 746 O O . ARG A 1 99 ? -16.516 17.246 4.184 1.00 89.56 99 ARG A O 1
ATOM 753 N N . GLY A 1 100 ? -14.868 18.580 3.463 1.00 84.56 100 GLY A N 1
ATOM 754 C CA . GLY A 1 100 ? -14.627 17.859 2.214 1.00 84.56 100 GLY A CA 1
ATOM 755 C C . GLY A 1 100 ? -14.107 16.442 2.463 1.00 84.56 100 GLY A C 1
ATOM 756 O O . GLY A 1 100 ? -14.619 15.486 1.881 1.00 84.56 100 GLY A O 1
ATOM 757 N N . GLN A 1 101 ? -13.151 16.286 3.382 1.00 82.00 101 GLN A N 1
ATOM 758 C CA . GLN A 1 101 ? -12.672 14.974 3.810 1.00 82.00 101 GLN A CA 1
ATOM 759 C C . GLN A 1 101 ? -13.789 14.142 4.445 1.00 82.00 101 GLN A C 1
ATOM 761 O O . GLN A 1 101 ? -13.924 12.974 4.105 1.00 82.00 101 GLN A O 1
ATOM 766 N N . GLU A 1 102 ? -14.617 14.720 5.316 1.00 78.12 102 GLU A N 1
ATOM 767 C CA . GLU A 1 102 ? -15.752 14.028 5.936 1.00 78.12 102 GLU A CA 1
ATOM 768 C C . GLU A 1 102 ? -16.767 13.542 4.891 1.00 78.12 102 GLU A C 1
ATOM 770 O O . GLU A 1 102 ? -17.162 12.376 4.910 1.00 78.12 102 GLU A O 1
ATOM 775 N N . LYS A 1 103 ? -17.121 14.387 3.911 1.00 76.44 103 LYS A N 1
ATOM 776 C CA . LYS A 1 103 ? -17.965 13.982 2.775 1.00 76.44 103 LYS A CA 1
ATOM 777 C C . LYS A 1 103 ? -17.344 12.821 1.996 1.00 76.44 103 LYS A C 1
ATOM 779 O O . LYS A 1 103 ? -18.048 11.871 1.671 1.00 76.44 103 LYS A O 1
ATOM 784 N N . ARG A 1 104 ? -16.040 12.877 1.692 1.00 69.56 104 ARG A N 1
ATOM 785 C CA . ARG A 1 104 ? -15.334 11.802 0.968 1.00 69.56 104 ARG A CA 1
ATOM 786 C C . ARG A 1 104 ? -15.271 10.520 1.784 1.00 69.56 104 ARG A C 1
ATOM 788 O O . ARG A 1 104 ? -15.525 9.453 1.240 1.00 69.56 104 ARG A O 1
ATOM 795 N N . ARG A 1 105 ? -15.000 10.624 3.083 1.00 64.94 105 ARG A N 1
ATOM 796 C CA . ARG A 1 105 ? -15.055 9.513 4.036 1.00 64.94 105 ARG A CA 1
ATOM 797 C C . ARG A 1 105 ? -16.443 8.868 4.042 1.00 64.94 105 ARG A C 1
ATOM 799 O O . ARG A 1 105 ? -16.521 7.652 3.981 1.00 64.94 105 ARG A O 1
ATOM 806 N N . ALA A 1 106 ? -17.516 9.662 4.013 1.00 64.06 106 ALA A N 1
ATOM 807 C CA . ALA A 1 106 ? -18.894 9.170 3.930 1.00 64.06 106 ALA A CA 1
ATOM 808 C C . ALA A 1 106 ? -19.283 8.606 2.545 1.00 64.06 106 ALA A C 1
ATOM 810 O O . ALA A 1 106 ? -20.159 7.747 2.462 1.00 64.06 106 ALA A O 1
ATOM 811 N N . ALA A 1 107 ? -18.666 9.092 1.460 1.00 58.62 107 ALA A N 1
ATOM 812 C CA . ALA A 1 107 ? -18.978 8.704 0.080 1.00 58.62 107 ALA A CA 1
ATOM 813 C C . ALA A 1 107 ? -18.135 7.529 -0.455 1.00 58.62 107 ALA A C 1
ATOM 815 O O . ALA A 1 107 ? -18.619 6.791 -1.308 1.00 58.62 107 ALA A O 1
ATOM 816 N N . ASN A 1 108 ? -16.906 7.345 0.042 1.00 51.41 108 ASN A N 1
ATOM 817 C CA . ASN A 1 108 ? -15.951 6.319 -0.394 1.00 51.41 108 ASN A CA 1
ATOM 818 C C . ASN A 1 108 ? -15.499 5.364 0.725 1.00 51.41 108 ASN A C 1
ATOM 820 O O . ASN A 1 108 ? -14.666 4.504 0.455 1.00 51.41 108 ASN A O 1
ATOM 824 N N . LEU A 1 109 ? -16.036 5.441 1.951 1.00 48.12 109 LEU A N 1
ATOM 825 C CA . LEU A 1 109 ? -15.819 4.400 2.955 1.00 48.12 109 LEU A CA 1
ATOM 826 C C . LEU A 1 109 ? -17.051 4.134 3.825 1.00 48.12 109 LEU A C 1
ATOM 828 O O . LEU A 1 109 ? -17.858 5.011 4.105 1.00 48.12 109 LEU A O 1
ATOM 832 N N . CYS A 1 110 ? -17.162 2.858 4.199 1.00 41.44 110 CYS A N 1
ATOM 833 C CA . CYS A 1 110 ? -18.093 2.199 5.110 1.00 41.44 110 CYS A CA 1
ATOM 834 C C . CYS A 1 110 ? -19.098 3.113 5.854 1.00 41.44 110 CYS A C 1
ATOM 836 O O . CYS A 1 110 ? -18.661 3.974 6.615 1.00 41.44 110 CYS A O 1
ATOM 838 N N . PRO A 1 111 ? -20.419 2.832 5.812 1.00 41.97 111 PRO A N 1
ATOM 839 C CA . PRO A 1 111 ? -21.468 3.634 6.472 1.00 41.97 111 PRO A CA 1
ATOM 840 C C . PRO A 1 111 ? -21.347 3.790 8.007 1.00 41.97 111 PRO A C 1
ATOM 842 O O . PRO A 1 111 ? -22.190 4.439 8.615 1.00 41.97 111 PRO A O 1
ATOM 845 N N . ASN A 1 112 ? -20.301 3.229 8.627 1.00 46.34 112 ASN A N 1
ATOM 846 C CA . ASN A 1 112 ? -20.034 3.201 10.066 1.00 46.34 112 ASN A CA 1
ATOM 847 C C . ASN A 1 112 ? -18.605 3.680 10.417 1.00 46.34 112 ASN A C 1
ATOM 849 O O . ASN A 1 112 ? -17.971 3.115 11.310 1.00 46.34 112 ASN A O 1
ATOM 853 N N . LEU A 1 113 ? -18.044 4.664 9.703 1.00 49.59 113 LEU A N 1
ATOM 854 C CA . LEU A 1 113 ? -16.773 5.280 10.099 1.00 49.59 113 LEU A CA 1
ATOM 855 C C . LEU A 1 113 ? -16.953 6.047 11.424 1.00 49.59 113 LEU A C 1
ATOM 857 O O . LEU A 1 113 ? -17.437 7.173 11.448 1.00 49.59 113 LEU A O 1
ATOM 861 N N . THR A 1 114 ? -16.560 5.433 12.537 1.00 58.16 114 THR A N 1
ATOM 862 C CA . THR A 1 114 ? -16.547 6.057 13.866 1.00 58.16 114 THR A CA 1
ATOM 863 C C . THR A 1 114 ? -15.124 6.489 14.205 1.00 58.16 114 THR A C 1
ATOM 865 O O . THR A 1 114 ? -14.432 5.804 14.959 1.00 58.16 114 THR A O 1
ATOM 868 N N . VAL A 1 115 ? -14.669 7.602 13.621 1.00 61.75 115 VAL A N 1
ATOM 869 C CA . VAL A 1 115 ? -13.429 8.250 14.075 1.00 61.75 115 VAL A CA 1
ATOM 870 C C . VAL A 1 115 ? -13.728 8.875 15.432 1.00 61.75 115 VAL A C 1
ATOM 872 O O . VAL A 1 115 ? -14.553 9.783 15.524 1.00 61.75 115 VAL A O 1
ATOM 875 N N . SER A 1 116 ? -13.095 8.373 16.490 1.00 70.62 116 SER A N 1
ATOM 876 C CA . SER A 1 116 ? -13.293 8.884 17.844 1.00 70.62 116 SER A CA 1
ATOM 877 C C . SER A 1 116 ? -11.945 9.105 18.545 1.00 70.62 116 SER A C 1
ATOM 879 O O . SER A 1 116 ? -11.001 8.347 18.297 1.00 70.62 116 SER A O 1
ATOM 881 N N . PRO A 1 117 ? -11.812 10.127 19.415 1.00 76.88 117 PRO A N 1
ATOM 882 C CA . PRO A 1 117 ? -10.588 10.361 20.190 1.00 76.88 117 PRO A CA 1
ATOM 883 C C . PRO A 1 117 ? -10.135 9.132 20.992 1.00 76.88 117 PRO A C 1
ATOM 885 O O . PRO A 1 117 ? -8.942 8.924 21.214 1.00 76.88 117 PRO A O 1
ATOM 888 N N . GLU A 1 118 ? -11.086 8.293 21.401 1.00 82.38 118 GLU A N 1
ATOM 889 C CA . GLU A 1 118 ? -10.848 7.040 22.112 1.00 82.38 118 GLU A CA 1
ATOM 890 C C . GLU A 1 118 ? -10.114 6.016 21.238 1.00 82.38 118 GLU A C 1
ATOM 892 O O . GLU A 1 118 ? -9.235 5.317 21.743 1.00 82.38 118 GLU A O 1
ATOM 897 N N . VAL A 1 119 ? -10.414 5.952 19.933 1.00 83.31 119 VAL A N 1
ATOM 898 C CA . VAL A 1 119 ? -9.679 5.093 18.992 1.00 83.31 119 VAL A CA 1
ATOM 899 C C . VAL A 1 119 ? -8.242 5.577 18.850 1.00 83.31 119 VAL A C 1
ATOM 901 O O . VAL A 1 119 ? -7.329 4.766 18.970 1.00 83.31 119 VAL A O 1
ATOM 904 N N . THR A 1 120 ? -8.013 6.882 18.683 1.00 85.38 120 THR A N 1
ATOM 905 C CA . THR A 1 120 ? -6.652 7.444 18.605 1.00 85.38 120 THR A CA 1
ATOM 906 C C . THR A 1 120 ? -5.832 7.095 19.848 1.00 85.38 120 THR A C 1
ATOM 908 O O . THR A 1 120 ? -4.722 6.573 19.734 1.00 85.38 120 THR A O 1
ATOM 911 N N . ALA A 1 121 ? -6.408 7.276 21.041 1.00 87.38 121 ALA A N 1
ATOM 912 C CA . ALA A 1 121 ? -5.759 6.901 22.296 1.00 87.38 121 ALA A CA 1
ATOM 913 C C . ALA A 1 121 ? -5.480 5.388 22.384 1.00 87.38 121 ALA A C 1
ATOM 915 O O . ALA A 1 121 ? -4.447 4.964 22.906 1.00 87.38 121 ALA A O 1
ATOM 916 N N . LEU A 1 122 ? -6.381 4.551 21.861 1.00 89.12 122 LEU A N 1
ATOM 917 C CA . LEU A 1 122 ? -6.194 3.103 21.820 1.00 89.12 122 LEU A CA 1
ATOM 918 C C . LEU A 1 122 ? -5.047 2.704 20.882 1.00 89.12 122 LEU A C 1
ATOM 920 O O . LEU A 1 122 ? -4.239 1.846 21.238 1.00 89.12 122 LEU A O 1
ATOM 924 N N . VAL A 1 123 ? -4.930 3.354 19.722 1.00 88.38 123 VAL A N 1
ATOM 925 C CA . VAL A 1 123 ? -3.829 3.140 18.772 1.00 88.38 123 VAL A CA 1
ATOM 926 C C . VAL A 1 123 ? -2.489 3.535 19.385 1.00 88.38 123 VAL A C 1
ATOM 928 O O . VAL A 1 123 ? -1.531 2.768 19.288 1.00 88.38 123 VAL A O 1
ATOM 931 N N . GLU A 1 124 ? -2.413 4.662 20.094 1.00 89.44 124 GLU A N 1
ATOM 932 C CA . GLU A 1 124 ? -1.198 5.055 20.819 1.00 89.44 124 GLU A CA 1
ATOM 933 C C . GLU A 1 124 ? -0.766 3.999 21.846 1.00 89.44 124 GLU A C 1
ATOM 935 O O . GLU A 1 124 ? 0.427 3.727 22.004 1.00 89.44 124 GLU A O 1
ATOM 940 N N . LEU A 1 125 ? -1.711 3.354 22.538 1.00 92.50 125 LEU A N 1
ATOM 941 C CA . LEU A 1 125 ? -1.385 2.263 23.459 1.00 92.50 125 LEU A CA 1
ATOM 942 C C . LEU A 1 125 ? -0.781 1.056 22.731 1.00 92.50 125 LEU A C 1
ATOM 944 O O . LEU A 1 125 ? 0.166 0.463 23.251 1.00 92.50 125 LEU A O 1
ATOM 948 N N . ILE A 1 126 ? -1.287 0.712 21.543 1.00 92.69 126 ILE A N 1
ATOM 949 C CA . ILE A 1 126 ? -0.753 -0.381 20.713 1.00 92.69 126 ILE A CA 1
ATOM 950 C C . ILE A 1 126 ? 0.672 -0.064 20.265 1.00 92.69 126 ILE A C 1
ATOM 952 O O . ILE A 1 126 ? 1.561 -0.895 20.441 1.00 92.69 126 ILE A O 1
ATOM 956 N N . LEU A 1 127 ? 0.898 1.145 19.743 1.00 88.38 127 LEU A N 1
ATOM 957 C CA . LEU A 1 127 ? 2.213 1.588 19.268 1.00 88.38 127 LEU A CA 1
ATOM 958 C C . LEU A 1 127 ? 3.258 1.604 20.390 1.00 88.38 127 LEU A C 1
ATOM 960 O O . LEU A 1 127 ? 4.418 1.277 20.163 1.00 88.38 127 LEU A O 1
ATOM 964 N N . ASN A 1 128 ? 2.834 1.905 21.618 1.00 88.62 128 ASN A N 1
ATOM 965 C CA . ASN A 1 128 ? 3.684 1.854 22.808 1.00 88.62 128 ASN A CA 1
ATOM 966 C C . ASN A 1 128 ? 3.818 0.443 23.420 1.00 88.62 128 ASN A C 1
ATOM 968 O O . ASN A 1 128 ? 4.422 0.290 24.481 1.00 88.62 128 ASN A O 1
ATOM 972 N N . GLY A 1 129 ? 3.231 -0.592 22.806 1.00 84.81 129 GLY A N 1
ATOM 973 C CA . GLY A 1 129 ? 3.305 -1.979 23.276 1.00 84.81 129 GLY A CA 1
ATOM 974 C C . GLY A 1 129 ? 2.474 -2.287 24.529 1.00 84.81 129 GLY A C 1
ATOM 975 O O . GLY A 1 129 ? 2.648 -3.339 25.144 1.00 84.81 129 GLY A O 1
ATOM 976 N N . ASN A 1 130 ? 1.543 -1.411 24.915 1.00 91.38 130 ASN A N 1
ATOM 977 C CA . ASN A 1 130 ? 0.721 -1.539 26.122 1.00 91.38 130 ASN A CA 1
ATOM 978 C C . ASN A 1 130 ? -0.494 -2.461 25.915 1.00 91.38 130 ASN A C 1
ATOM 980 O O . ASN A 1 130 ? -1.634 -2.072 26.179 1.00 91.38 130 ASN A O 1
ATOM 984 N N . VAL A 1 131 ? -0.251 -3.699 25.474 1.00 89.69 131 VAL A N 1
ATOM 985 C CA . VAL A 1 131 ? -1.290 -4.691 25.133 1.00 89.69 131 VAL A CA 1
ATOM 986 C C . VAL A 1 131 ? -2.312 -4.875 26.260 1.00 89.69 131 VAL A C 1
ATOM 988 O O . VAL A 1 131 ? -3.509 -4.893 26.000 1.00 89.69 131 VAL A O 1
ATOM 991 N N . GLU A 1 132 ? -1.878 -4.937 27.520 1.00 91.31 132 GLU A N 1
ATOM 992 C CA . GLU A 1 132 ? -2.792 -5.115 28.659 1.00 91.31 132 GLU A CA 1
ATOM 993 C C . GLU A 1 132 ? -3.796 -3.958 28.801 1.00 91.31 132 GLU A C 1
ATOM 995 O O . GLU A 1 132 ? -4.981 -4.186 29.055 1.00 91.31 132 GLU A O 1
ATOM 1000 N N . ARG A 1 133 ? -3.348 -2.711 28.593 1.00 92.19 133 ARG A N 1
ATOM 1001 C CA . ARG A 1 133 ? -4.239 -1.543 28.640 1.00 92.19 133 ARG A CA 1
ATOM 1002 C C . ARG A 1 133 ? -5.202 -1.538 27.462 1.00 92.19 133 ARG A C 1
ATOM 1004 O O . ARG A 1 133 ? -6.362 -1.213 27.668 1.00 92.19 133 ARG A O 1
ATOM 1011 N N . VAL A 1 134 ? -4.745 -1.942 26.274 1.00 91.88 134 VAL A N 1
ATOM 1012 C CA . VAL A 1 134 ? -5.611 -2.088 25.092 1.00 91.88 134 VAL A CA 1
ATOM 1013 C C . VAL A 1 134 ? -6.741 -3.073 25.387 1.00 91.88 134 VAL A C 1
ATOM 1015 O O . VAL A 1 134 ? -7.906 -2.747 25.177 1.00 91.88 134 VAL A O 1
ATOM 1018 N N . LEU A 1 135 ? -6.417 -4.243 25.946 1.00 90.50 135 LEU A N 1
ATOM 1019 C CA . LEU A 1 135 ? -7.419 -5.257 26.281 1.00 90.50 135 LEU A CA 1
ATOM 1020 C C . LEU A 1 135 ? -8.417 -4.776 27.333 1.00 90.50 135 LEU A C 1
ATOM 1022 O O . LEU A 1 135 ? -9.608 -5.028 27.181 1.00 90.50 135 LEU A O 1
ATOM 1026 N N . ARG A 1 136 ? -7.958 -4.055 28.364 1.00 91.56 136 ARG A N 1
ATOM 1027 C CA . ARG A 1 136 ? -8.855 -3.471 29.369 1.00 91.56 136 ARG A CA 1
ATOM 1028 C C . ARG A 1 136 ? -9.806 -2.449 28.746 1.00 91.56 136 ARG A C 1
ATOM 1030 O O . ARG A 1 136 ? -11.004 -2.531 28.971 1.00 91.56 136 ARG A O 1
ATOM 1037 N N . THR A 1 137 ? -9.296 -1.545 27.910 1.00 90.50 137 THR A N 1
ATOM 1038 C CA . THR A 1 137 ? -10.129 -0.538 27.238 1.00 90.50 137 THR A CA 1
ATOM 1039 C C . THR A 1 137 ? -11.181 -1.180 26.331 1.00 90.50 137 THR A C 1
ATOM 1041 O O . THR A 1 137 ? -12.336 -0.771 26.357 1.00 90.50 137 THR A O 1
ATOM 1044 N N . VAL A 1 138 ? -10.816 -2.213 25.562 1.00 88.69 138 VAL A N 1
ATOM 1045 C CA . VAL A 1 138 ? -11.771 -2.929 24.695 1.00 88.69 138 VAL A CA 1
ATOM 1046 C C . VAL A 1 138 ? -12.799 -3.720 25.516 1.00 88.69 138 VAL A C 1
ATOM 1048 O O . VAL A 1 138 ? -13.947 -3.840 25.100 1.00 88.69 138 VAL A O 1
ATOM 1051 N N . GLN A 1 139 ? -12.432 -4.230 26.696 1.00 88.44 139 GLN A N 1
ATOM 1052 C CA . GLN A 1 139 ? -13.383 -4.862 27.618 1.00 88.44 139 GLN A CA 1
ATOM 1053 C C . GLN A 1 139 ? -14.373 -3.856 28.217 1.00 88.44 139 GLN A C 1
ATOM 1055 O O . GLN A 1 139 ? -15.567 -4.145 28.278 1.00 88.44 139 GLN A O 1
ATOM 1060 N N . ASP A 1 140 ? -13.887 -2.687 28.640 1.00 89.94 140 ASP A N 1
ATOM 1061 C CA . ASP A 1 140 ? -14.708 -1.628 29.237 1.00 89.94 140 ASP A CA 1
ATOM 1062 C C . ASP A 1 140 ? -15.594 -0.925 28.192 1.00 89.94 140 ASP A C 1
ATOM 1064 O O . ASP A 1 140 ? -16.627 -0.345 28.526 1.00 89.94 140 ASP A O 1
ATOM 1068 N N . SER A 1 141 ? -15.201 -0.954 26.918 1.00 87.62 141 SER A N 1
ATOM 1069 C CA . SER A 1 141 ? -15.925 -0.336 25.803 1.00 87.62 141 SER A CA 1
ATOM 1070 C C . SER A 1 141 ? -15.900 -1.239 24.560 1.00 87.62 141 SER A C 1
ATOM 1072 O O . SER A 1 141 ? -15.128 -0.988 23.630 1.00 87.62 141 SER A O 1
ATOM 1074 N N . PRO A 1 142 ? -16.757 -2.282 24.516 1.00 85.25 142 PRO A N 1
ATOM 1075 C CA . PRO A 1 142 ? -16.786 -3.261 23.424 1.00 85.25 142 PRO A CA 1
ATOM 1076 C C . PRO A 1 142 ? -17.027 -2.659 22.037 1.00 85.25 142 PRO A C 1
ATOM 1078 O O . PRO A 1 142 ? -16.531 -3.191 21.046 1.00 85.25 142 PRO A O 1
ATOM 1081 N N . ASP A 1 143 ? -17.725 -1.523 21.956 1.00 83.94 143 ASP A N 1
ATOM 1082 C CA . ASP A 1 143 ? -18.011 -0.824 20.696 1.00 83.94 143 ASP A CA 1
ATOM 1083 C C . ASP A 1 143 ? -16.733 -0.371 19.958 1.00 83.94 143 ASP A C 1
ATOM 1085 O O . ASP A 1 143 ? -16.741 -0.191 18.740 1.00 83.94 143 ASP A O 1
ATOM 1089 N N . LEU A 1 144 ? -15.603 -0.250 20.669 1.00 86.06 144 LEU A N 1
ATOM 1090 C CA . LEU A 1 144 ? -14.317 0.148 20.091 1.00 86.06 144 LEU A CA 1
ATOM 1091 C C . LEU A 1 144 ? -13.638 -0.959 19.275 1.00 86.06 144 LEU A C 1
ATOM 1093 O O . LEU A 1 144 ? -12.726 -0.662 18.507 1.00 86.06 144 LEU A O 1
ATOM 1097 N N . VAL A 1 145 ? -14.059 -2.224 19.407 1.00 88.50 145 VAL A N 1
ATOM 1098 C CA . VAL A 1 145 ? -13.363 -3.369 18.786 1.00 88.50 145 VAL A CA 1
ATOM 1099 C C . VAL A 1 145 ? -13.256 -3.250 17.259 1.00 88.50 145 VAL A C 1
ATOM 1101 O O . VAL A 1 145 ? -12.235 -3.612 16.674 1.00 88.50 145 VAL A O 1
ATOM 1104 N N . ASN A 1 146 ? -14.292 -2.694 16.624 1.00 87.00 146 ASN A N 1
ATOM 1105 C CA . ASN A 1 146 ? -14.395 -2.511 15.173 1.00 87.00 146 ASN A CA 1
ATOM 1106 C C . ASN A 1 146 ? -14.383 -1.039 14.746 1.00 87.00 146 ASN A C 1
ATOM 1108 O O . ASN A 1 146 ? -14.520 -0.741 13.551 1.00 87.00 146 ASN A O 1
ATOM 1112 N N . ALA A 1 147 ? -14.214 -0.126 15.703 1.00 84.75 147 ALA A N 1
ATOM 1113 C CA . ALA A 1 147 ? -13.959 1.273 15.416 1.00 84.75 147 ALA A CA 1
ATOM 1114 C C . ALA A 1 147 ? -12.594 1.419 14.725 1.00 84.75 147 ALA A C 1
ATOM 1116 O O . ALA A 1 147 ? -11.729 0.541 14.821 1.00 84.75 147 ALA A O 1
ATOM 1117 N N . CYS A 1 148 ? -12.422 2.499 13.970 1.00 85.00 148 CYS A N 1
ATOM 1118 C CA . CYS A 1 148 ? -11.241 2.701 13.144 1.00 85.00 148 CYS A CA 1
ATOM 1119 C C . CYS A 1 148 ? -10.740 4.140 13.189 1.00 85.00 148 CYS A C 1
ATOM 1121 O O . CYS A 1 148 ? -11.501 5.066 13.469 1.00 85.00 148 CYS A O 1
ATOM 1123 N N . ASP A 1 149 ? -9.446 4.298 12.926 1.00 84.69 149 ASP A N 1
ATOM 1124 C CA . ASP A 1 149 ? -8.796 5.597 12.819 1.00 84.69 149 ASP A CA 1
ATOM 1125 C C . ASP A 1 149 ? -9.219 6.344 11.538 1.00 84.69 149 ASP A C 1
ATOM 1127 O O . ASP A 1 149 ? -10.045 5.886 10.741 1.00 84.69 149 ASP A O 1
ATOM 1131 N N . GLU A 1 150 ? -8.632 7.521 11.327 1.00 79.06 150 GLU A N 1
ATOM 1132 C CA . GLU A 1 150 ? -8.857 8.346 10.135 1.00 79.06 150 GLU A CA 1
ATOM 1133 C C . GLU A 1 150 ? -8.457 7.667 8.815 1.00 79.06 150 GLU A C 1
ATOM 1135 O O . GLU A 1 150 ? -8.931 8.078 7.758 1.00 79.06 150 GLU A O 1
ATOM 1140 N N . LYS A 1 151 ? -7.633 6.612 8.875 1.00 80.25 151 LYS A N 1
ATOM 1141 C CA . LYS A 1 151 ? -7.204 5.799 7.731 1.00 80.25 151 LYS A CA 1
ATOM 1142 C C . LYS A 1 151 ? -8.086 4.564 7.524 1.00 80.25 151 LYS A C 1
ATOM 1144 O O . LYS A 1 151 ? -7.825 3.755 6.635 1.00 80.25 151 LYS A O 1
ATOM 1149 N N . GLY A 1 152 ? -9.129 4.392 8.336 1.00 83.50 152 GLY A N 1
ATOM 1150 C CA . GLY A 1 152 ? -9.985 3.209 8.317 1.00 83.50 152 GLY A CA 1
ATOM 1151 C C . GLY A 1 152 ? -9.346 1.975 8.962 1.00 83.50 152 GLY A C 1
ATOM 1152 O O . GLY A 1 152 ? -9.939 0.898 8.916 1.00 83.50 152 GLY A O 1
ATOM 1153 N N . ASN A 1 153 ? -8.183 2.105 9.606 1.00 89.31 153 ASN A N 1
ATOM 1154 C CA . ASN A 1 153 ? -7.547 1.000 10.314 1.00 89.31 153 ASN A CA 1
ATOM 1155 C C . ASN A 1 153 ? -8.268 0.746 11.635 1.00 89.31 153 ASN A C 1
ATOM 1157 O O . ASN A 1 153 ? -8.394 1.627 12.483 1.00 89.31 153 ASN A O 1
ATOM 1161 N N . THR A 1 154 ? -8.732 -0.483 11.830 1.00 91.81 154 THR A N 1
ATOM 1162 C CA . THR A 1 154 ? -9.232 -0.941 13.132 1.00 91.81 154 THR A CA 1
ATOM 1163 C C . THR A 1 154 ? -8.085 -1.279 14.080 1.00 91.81 154 THR A C 1
ATOM 1165 O O . THR A 1 154 ? -6.936 -1.462 13.673 1.00 91.81 154 THR A O 1
ATOM 1168 N N . VAL A 1 155 ? -8.409 -1.485 15.356 1.00 92.69 155 VAL A N 1
ATOM 1169 C CA . VAL A 1 155 ? -7.478 -2.014 16.371 1.00 92.69 155 VAL A CA 1
ATOM 1170 C C . VAL A 1 155 ? -6.780 -3.297 15.887 1.00 92.69 155 VAL A C 1
ATOM 1172 O O . VAL A 1 155 ? -5.594 -3.499 16.148 1.00 92.69 155 VAL A O 1
ATOM 1175 N N . LEU A 1 156 ? -7.490 -4.136 15.120 1.00 95.50 156 LEU A N 1
ATOM 1176 C CA . LEU A 1 156 ? -6.943 -5.365 14.547 1.00 95.50 156 LEU A CA 1
ATOM 1177 C C . LEU A 1 156 ? -5.927 -5.100 13.421 1.00 95.50 156 LEU A C 1
ATOM 1179 O O . LEU A 1 156 ? -4.921 -5.804 13.358 1.00 95.50 156 LEU A O 1
ATOM 1183 N N . HIS A 1 157 ? -6.118 -4.063 12.595 1.00 95.06 157 HIS A N 1
ATOM 1184 C CA . HIS A 1 157 ? -5.110 -3.637 11.609 1.00 95.06 157 HIS A CA 1
ATOM 1185 C C . HIS A 1 157 ? -3.823 -3.181 12.301 1.00 95.06 157 HIS A C 1
ATOM 1187 O O . HIS A 1 157 ? -2.723 -3.542 11.889 1.00 95.06 157 HIS A O 1
ATOM 1193 N N . HIS A 1 158 ? -3.938 -2.417 13.390 1.00 95.19 158 HIS A N 1
ATOM 1194 C CA . HIS A 1 158 ? -2.759 -1.975 14.133 1.00 95.19 158 HIS A CA 1
ATOM 1195 C C . HIS A 1 158 ? -2.053 -3.138 14.838 1.00 95.19 158 HIS A C 1
ATOM 1197 O O . HIS A 1 158 ? -0.827 -3.198 14.810 1.00 95.19 158 HIS A O 1
ATOM 1203 N N . ALA A 1 159 ? -2.798 -4.091 15.408 1.00 96.06 159 ALA A N 1
ATOM 1204 C CA . ALA A 1 159 ? -2.219 -5.311 15.971 1.00 96.06 159 ALA A CA 1
ATOM 1205 C C . ALA A 1 159 ? -1.464 -6.134 14.910 1.00 96.06 159 ALA A C 1
ATOM 1207 O O . ALA A 1 159 ? -0.363 -6.613 15.184 1.00 96.06 159 ALA A O 1
ATOM 1208 N N . ALA A 1 160 ? -2.027 -6.245 13.703 1.00 96.69 160 ALA A N 1
ATOM 1209 C CA . ALA A 1 160 ? -1.400 -6.880 12.548 1.00 96.69 160 ALA A CA 1
ATOM 1210 C C . ALA A 1 160 ? -0.105 -6.181 12.125 1.00 96.69 160 ALA A C 1
ATOM 1212 O O . ALA A 1 160 ? 0.936 -6.828 12.041 1.00 96.69 160 ALA A O 1
ATOM 1213 N N . ARG A 1 161 ? -0.149 -4.858 11.943 1.00 95.50 161 ARG A N 1
ATOM 1214 C CA . ARG A 1 161 ? 1.010 -4.041 11.554 1.00 95.50 161 ARG A CA 1
ATOM 1215 C C . ARG A 1 161 ? 2.152 -4.113 12.561 1.00 95.50 161 ARG A C 1
ATOM 1217 O O . ARG A 1 161 ? 3.310 -4.093 12.175 1.00 95.50 161 ARG A O 1
ATOM 1224 N N . CYS A 1 162 ? 1.823 -4.151 13.851 1.00 94.38 162 CYS A N 1
ATOM 1225 C CA . CYS A 1 162 ? 2.803 -4.200 14.934 1.00 94.38 162 CYS A CA 1
ATOM 1226 C C . CYS A 1 162 ? 3.254 -5.630 15.282 1.00 94.38 162 CYS A C 1
ATOM 1228 O O . CYS A 1 162 ? 4.013 -5.799 16.236 1.00 94.38 162 CYS A O 1
ATOM 1230 N N . GLY A 1 163 ? 2.774 -6.655 14.566 1.00 96.00 163 GLY A N 1
ATOM 1231 C CA . GLY A 1 163 ? 3.141 -8.048 14.812 1.00 96.00 163 GLY A CA 1
ATOM 1232 C C . GLY A 1 163 ? 2.801 -8.521 16.228 1.00 96.00 163 GLY A C 1
ATOM 1233 O O . GLY A 1 163 ? 3.638 -9.129 16.896 1.00 96.00 163 GLY A O 1
ATOM 1234 N N . LEU A 1 164 ? 1.592 -8.215 16.716 1.00 96.81 164 LEU A N 1
ATOM 1235 C CA . LEU A 1 164 ? 1.145 -8.515 18.082 1.00 96.81 164 LEU A CA 1
ATOM 1236 C C . LEU A 1 164 ? 0.146 -9.691 18.110 1.00 96.81 164 LEU A C 1
ATOM 1238 O O . LEU A 1 164 ? -1.056 -9.466 18.286 1.00 96.81 164 LEU A O 1
ATOM 1242 N N . PRO A 1 165 ? 0.607 -10.955 18.013 1.00 97.00 165 PRO A N 1
ATOM 1243 C CA . PRO A 1 165 ? -0.274 -12.117 17.882 1.00 97.00 165 PRO A CA 1
ATOM 1244 C C . PRO A 1 165 ? -1.212 -12.290 19.082 1.00 97.00 165 PRO A C 1
ATOM 1246 O O . PRO A 1 165 ? -2.400 -12.542 18.906 1.00 97.00 165 PRO A O 1
ATOM 1249 N N . THR A 1 166 ? -0.723 -12.071 20.310 1.00 95.75 166 THR A N 1
ATOM 1250 C CA . THR A 1 166 ? -1.548 -12.161 21.528 1.00 95.75 166 THR A CA 1
ATOM 1251 C C . THR A 1 166 ? -2.686 -11.140 21.532 1.00 95.75 166 THR A C 1
ATOM 1253 O O . THR A 1 166 ? -3.792 -11.448 21.975 1.00 95.75 166 THR A O 1
ATOM 1256 N N . LEU A 1 167 ? -2.426 -9.923 21.039 1.00 96.06 167 LEU A N 1
ATOM 1257 C CA . LEU A 1 167 ? -3.455 -8.893 20.925 1.00 96.06 167 LEU A CA 1
ATOM 1258 C C . LEU A 1 167 ? -4.457 -9.269 19.831 1.00 96.06 167 LEU A C 1
ATOM 1260 O O . LEU A 1 167 ? -5.656 -9.198 20.075 1.00 96.06 167 LEU A O 1
ATOM 1264 N N . ALA A 1 168 ? -3.981 -9.726 18.670 1.00 97.19 168 ALA A N 1
ATOM 1265 C CA . ALA A 1 168 ? -4.844 -10.178 17.585 1.00 97.19 168 ALA A CA 1
ATOM 1266 C C . ALA A 1 168 ? -5.792 -11.299 18.046 1.00 97.19 168 ALA A C 1
ATOM 1268 O O . ALA A 1 168 ? -7.003 -11.163 17.904 1.00 97.19 168 ALA A O 1
ATOM 1269 N N . GLU A 1 169 ? -5.287 -12.354 18.694 1.00 96.62 169 GLU A N 1
ATOM 1270 C CA . GLU A 1 169 ? -6.127 -13.430 19.245 1.00 96.62 169 GLU A CA 1
ATOM 1271 C C . GLU A 1 169 ? -7.188 -12.923 20.224 1.00 96.62 169 GLU A C 1
ATOM 1273 O O . GLU A 1 169 ? -8.328 -13.389 20.221 1.00 96.62 169 GLU A O 1
ATOM 1278 N N . ALA A 1 170 ? -6.811 -11.998 21.104 1.00 94.62 170 ALA A N 1
ATOM 1279 C CA . ALA A 1 170 ? -7.724 -11.460 22.097 1.00 94.62 170 ALA A CA 1
ATOM 1280 C C . ALA A 1 170 ? -8.816 -10.591 21.455 1.00 94.62 170 ALA A C 1
ATOM 1282 O O . ALA A 1 170 ? -9.978 -10.731 21.828 1.00 94.62 170 ALA A O 1
ATOM 1283 N N . LEU A 1 171 ? -8.468 -9.769 20.460 1.00 95.06 171 LEU A N 1
ATOM 1284 C CA . LEU A 1 171 ? -9.421 -8.972 19.682 1.00 95.06 171 LEU A CA 1
ATOM 1285 C C . LEU A 1 171 ? -10.405 -9.862 18.911 1.00 95.06 171 LEU A C 1
ATOM 1287 O O . LEU A 1 171 ? -11.608 -9.611 18.922 1.00 95.06 171 LEU A O 1
ATOM 1291 N N . LEU A 1 172 ? -9.924 -10.955 18.315 1.00 96.12 172 LEU A N 1
ATOM 1292 C CA . LEU A 1 172 ? -10.782 -11.931 17.636 1.00 96.12 172 LEU A CA 1
ATOM 1293 C C . LEU A 1 172 ? -11.796 -12.573 18.590 1.00 96.12 172 LEU A C 1
ATOM 1295 O O . LEU A 1 172 ? -12.964 -12.727 18.240 1.00 96.12 172 LEU A O 1
ATOM 1299 N N . LYS A 1 173 ? -11.385 -12.895 19.825 1.00 94.38 173 LYS A N 1
ATOM 1300 C CA . LYS A 1 173 ? -12.282 -13.460 20.852 1.00 94.38 173 LYS A CA 1
ATOM 1301 C C . LYS A 1 173 ? -13.411 -12.511 21.257 1.00 94.38 173 LYS A C 1
ATOM 1303 O O . LYS A 1 173 ? -14.448 -12.989 21.709 1.00 94.38 173 LYS A O 1
ATOM 1308 N N . VAL A 1 174 ? -13.221 -11.201 21.107 1.00 92.25 174 VAL A N 1
ATOM 1309 C CA . VAL A 1 174 ? -14.236 -10.178 21.410 1.00 92.25 174 VAL A CA 1
ATOM 1310 C C . VAL A 1 174 ? -14.959 -9.659 20.160 1.00 92.25 174 VAL A C 1
ATOM 1312 O O . VAL A 1 174 ? -15.668 -8.662 20.236 1.00 92.25 174 VAL A O 1
ATOM 1315 N N . GLY A 1 175 ? -14.838 -10.356 19.024 1.00 90.38 175 GLY A N 1
ATOM 1316 C CA . GLY A 1 175 ? -15.634 -10.080 17.824 1.00 90.38 175 GLY A CA 1
ATOM 1317 C C . GLY A 1 175 ? -15.040 -9.035 16.878 1.00 90.38 175 GLY A C 1
ATOM 1318 O O . GLY A 1 175 ? -15.791 -8.372 16.159 1.00 90.38 175 GLY A O 1
ATOM 1319 N N . ALA A 1 176 ? -13.714 -8.873 16.869 1.00 93.19 176 ALA A N 1
ATOM 1320 C CA . ALA A 1 176 ? -13.050 -8.070 15.848 1.00 93.19 176 ALA A CA 1
ATOM 1321 C C . ALA A 1 176 ? -13.290 -8.649 14.444 1.00 93.19 176 ALA A C 1
ATOM 1323 O O . ALA A 1 176 ? -13.096 -9.843 14.207 1.00 93.19 176 ALA A O 1
ATOM 1324 N N . ASP A 1 177 ? -13.691 -7.786 13.516 1.00 88.19 177 ASP A N 1
ATOM 1325 C CA . ASP A 1 177 ? -13.947 -8.112 12.120 1.00 88.19 177 ASP A CA 1
ATOM 1326 C C . ASP A 1 177 ? -12.621 -8.269 11.364 1.00 88.19 177 ASP A C 1
ATOM 1328 O O . ASP A 1 177 ? -11.833 -7.329 11.231 1.00 88.19 177 ASP A O 1
ATOM 1332 N N . THR A 1 178 ? -12.376 -9.482 10.871 1.00 91.12 178 THR A N 1
ATOM 1333 C CA . THR A 1 178 ? -11.172 -9.846 10.116 1.00 91.12 178 THR A CA 1
ATOM 1334 C C . THR A 1 178 ? -11.246 -9.499 8.636 1.00 91.12 178 THR A C 1
ATOM 1336 O O . THR A 1 178 ? -10.226 -9.603 7.954 1.00 91.12 178 THR A O 1
ATOM 1339 N N . GLY A 1 179 ? -12.429 -9.145 8.131 1.00 84.75 179 GLY A N 1
ATOM 1340 C CA . GLY A 1 179 ? -12.680 -8.813 6.730 1.00 84.75 179 GLY A CA 1
ATOM 1341 C C . GLY A 1 179 ? -12.857 -7.324 6.463 1.00 84.75 179 GLY A C 1
ATOM 1342 O O . GLY A 1 179 ? -12.911 -6.929 5.300 1.00 84.75 179 GLY A O 1
ATOM 1343 N N . LYS A 1 180 ? -12.931 -6.489 7.504 1.00 84.38 180 LYS A N 1
ATOM 1344 C CA . LYS A 1 180 ? -13.003 -5.034 7.345 1.00 84.38 180 LYS A CA 1
ATOM 1345 C C . LYS A 1 180 ? -11.713 -4.510 6.721 1.00 84.38 180 LYS A C 1
ATOM 1347 O O . LYS A 1 180 ? -10.645 -4.753 7.265 1.00 84.38 180 LYS A O 1
ATOM 1352 N N . THR A 1 181 ? -11.823 -3.776 5.619 1.00 82.12 181 THR A N 1
ATOM 1353 C CA . THR A 1 181 ? -10.686 -3.153 4.932 1.00 82.12 181 THR A CA 1
ATOM 1354 C C . THR A 1 181 ? -10.521 -1.690 5.339 1.00 82.12 181 THR A C 1
ATOM 1356 O O . THR A 1 181 ? -11.509 -0.996 5.604 1.00 82.12 181 THR A O 1
ATOM 1359 N N . ASN A 1 182 ? -9.279 -1.210 5.359 1.00 83.81 182 ASN A N 1
ATOM 1360 C CA . ASN A 1 182 ? -8.947 0.200 5.555 1.00 83.81 182 ASN A CA 1
ATOM 1361 C C . ASN A 1 182 ? -9.199 1.039 4.274 1.00 83.81 182 ASN A C 1
ATOM 1363 O O . ASN A 1 182 ? -9.700 0.521 3.272 1.00 83.81 182 ASN A O 1
ATOM 1367 N N . LEU A 1 183 ? -8.877 2.342 4.294 1.00 77.00 183 LEU A N 1
ATOM 1368 C CA . LEU A 1 183 ? -9.037 3.235 3.127 1.00 77.00 183 LEU A CA 1
ATOM 1369 C C . LEU A 1 183 ? -8.174 2.832 1.919 1.00 77.00 183 LEU A C 1
ATOM 1371 O O . LEU A 1 183 ? -8.498 3.199 0.794 1.00 77.00 183 LEU A O 1
ATOM 1375 N N . GLU A 1 184 ? -7.103 2.073 2.143 1.00 75.62 184 GLU A N 1
ATOM 1376 C CA . GLU A 1 184 ? -6.221 1.541 1.098 1.00 75.62 184 GLU A CA 1
ATOM 1377 C C . GLU A 1 184 ? -6.738 0.205 0.535 1.00 75.62 184 GLU A C 1
ATOM 1379 O O . GLU A 1 184 ? -6.132 -0.374 -0.363 1.00 75.62 184 GLU A O 1
ATOM 1384 N N . GLY A 1 185 ? -7.866 -0.296 1.051 1.00 76.88 185 GLY A N 1
ATOM 1385 C CA . GLY A 1 185 ? -8.444 -1.577 0.657 1.00 76.88 185 GLY A CA 1
ATOM 1386 C C . GLY A 1 185 ? -7.797 -2.786 1.334 1.00 76.88 185 GLY A C 1
ATOM 1387 O O . GLY A 1 185 ? -8.162 -3.908 1.000 1.00 76.88 185 GLY A O 1
ATOM 1388 N N . PHE A 1 186 ? -6.895 -2.584 2.299 1.00 83.12 186 PHE A N 1
ATOM 1389 C CA . PHE A 1 186 ? -6.234 -3.675 3.008 1.00 83.12 186 PHE A CA 1
ATOM 1390 C C . PHE A 1 186 ? -7.030 -4.137 4.220 1.00 83.12 186 PHE A C 1
ATOM 1392 O O . PHE A 1 186 ? -7.408 -3.341 5.074 1.00 83.12 186 PHE A O 1
ATOM 1399 N N . SER 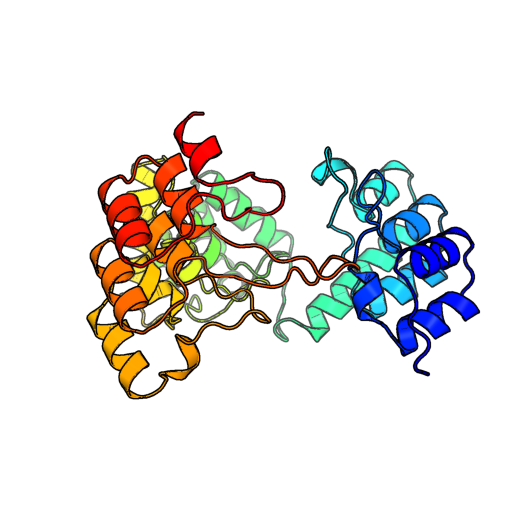A 1 187 ? -7.232 -5.442 4.315 1.00 89.00 187 SER A N 1
ATOM 1400 C CA . SER A 1 187 ? -7.660 -6.164 5.509 1.00 89.00 187 SER A CA 1
ATOM 1401 C C . SER A 1 187 ? -6.535 -6.240 6.557 1.00 89.00 187 SER A C 1
ATOM 1403 O O . SER A 1 187 ? -5.354 -6.076 6.228 1.00 89.00 187 SER A O 1
ATOM 1405 N N . PRO A 1 188 ? -6.839 -6.595 7.823 1.00 94.00 188 PRO A N 1
ATOM 1406 C CA . PRO A 1 188 ? -5.807 -6.839 8.824 1.00 94.00 188 PRO A CA 1
ATOM 1407 C C . PRO A 1 188 ? -4.799 -7.911 8.396 1.00 94.00 188 PRO A C 1
ATOM 1409 O O . PRO A 1 188 ? -3.624 -7.817 8.739 1.00 94.00 188 PRO A O 1
ATOM 1412 N N . LEU A 1 189 ? -5.235 -8.930 7.644 1.00 94.44 189 LEU A N 1
ATOM 1413 C CA . LEU A 1 189 ? -4.336 -9.970 7.147 1.00 94.44 189 LEU A CA 1
ATOM 1414 C C . LEU A 1 189 ? -3.340 -9.403 6.135 1.00 94.44 189 LEU A C 1
ATOM 1416 O O . LEU A 1 189 ? -2.148 -9.678 6.247 1.00 94.44 189 LEU A O 1
ATOM 1420 N N . GLU A 1 190 ? -3.804 -8.596 5.183 1.00 89.06 190 GLU A N 1
ATOM 1421 C CA . GLU A 1 190 ? -2.931 -7.955 4.194 1.00 89.06 190 GLU A CA 1
ATOM 1422 C C . GLU A 1 190 ? -1.917 -7.030 4.861 1.00 89.06 190 GLU A C 1
ATOM 1424 O O . GLU A 1 190 ? -0.733 -7.099 4.541 1.00 89.06 190 GLU A O 1
ATOM 1429 N N . VAL A 1 191 ? -2.340 -6.266 5.871 1.00 92.56 191 VAL A N 1
ATOM 1430 C CA . VAL A 1 191 ? -1.428 -5.433 6.665 1.00 92.56 191 VAL A CA 1
ATOM 1431 C C . VAL A 1 191 ? -0.362 -6.272 7.380 1.00 92.56 191 VAL A C 1
ATOM 1433 O O . VAL A 1 191 ? 0.805 -5.878 7.400 1.00 92.56 191 VAL A O 1
ATOM 1436 N N . ALA A 1 192 ? -0.719 -7.426 7.958 1.00 95.38 192 ALA A N 1
ATOM 1437 C CA . ALA A 1 192 ? 0.264 -8.315 8.584 1.00 95.38 192 ALA A CA 1
ATOM 1438 C C . ALA A 1 192 ? 1.273 -8.843 7.555 1.00 95.38 192 ALA A C 1
ATOM 1440 O O . ALA A 1 192 ? 2.473 -8.819 7.812 1.00 95.38 192 ALA A O 1
ATOM 1441 N N . VAL A 1 193 ? 0.792 -9.306 6.397 1.00 92.38 193 VAL A N 1
ATOM 1442 C CA . VAL A 1 193 ? 1.632 -9.890 5.341 1.00 92.38 193 VAL A CA 1
ATOM 1443 C C . VAL A 1 193 ? 2.595 -8.853 4.755 1.00 92.38 193 VAL A C 1
ATOM 1445 O O . VAL A 1 193 ? 3.781 -9.153 4.635 1.00 92.38 193 VAL A O 1
ATOM 1448 N N . GLU A 1 194 ? 2.136 -7.625 4.502 1.00 90.31 194 GLU A N 1
ATOM 1449 C CA . GLU A 1 194 ? 2.965 -6.529 3.969 1.00 90.31 194 GLU A CA 1
ATOM 1450 C C . GLU A 1 194 ? 4.159 -6.192 4.882 1.00 90.31 194 GLU A C 1
ATOM 1452 O O . GLU A 1 194 ? 5.226 -5.788 4.422 1.00 90.31 194 GLU A O 1
ATOM 1457 N N . ASN A 1 195 ? 4.009 -6.404 6.193 1.00 91.00 195 ASN A N 1
ATOM 1458 C CA . ASN A 1 195 ? 5.040 -6.128 7.196 1.00 91.00 195 ASN A CA 1
ATOM 1459 C C . ASN A 1 195 ? 5.924 -7.353 7.514 1.00 91.00 195 ASN A C 1
ATOM 1461 O O . ASN A 1 195 ? 6.600 -7.371 8.542 1.00 91.00 195 ASN A O 1
ATOM 1465 N N . THR A 1 196 ? 5.948 -8.383 6.657 1.00 91.25 196 THR A N 1
ATOM 1466 C CA . THR A 1 196 ? 6.798 -9.583 6.843 1.00 91.25 196 THR A CA 1
ATOM 1467 C C . THR A 1 196 ? 8.212 -9.467 6.260 1.00 91.25 196 THR A C 1
ATOM 1469 O O . THR A 1 196 ? 8.986 -10.420 6.328 1.00 91.25 196 THR A O 1
ATOM 1472 N N . VAL A 1 197 ? 8.561 -8.310 5.692 1.00 89.75 197 VAL A N 1
ATOM 1473 C CA . VAL A 1 197 ? 9.844 -8.051 5.002 1.00 89.75 197 VAL A CA 1
ATOM 1474 C C . VAL A 1 197 ? 10.609 -6.859 5.584 1.00 89.75 197 VAL A C 1
ATOM 1476 O O . VAL A 1 197 ? 11.456 -6.263 4.926 1.00 89.75 197 VAL A O 1
ATOM 1479 N N . VAL A 1 198 ? 10.286 -6.475 6.817 1.00 88.19 198 VAL A N 1
ATOM 1480 C CA . VAL A 1 1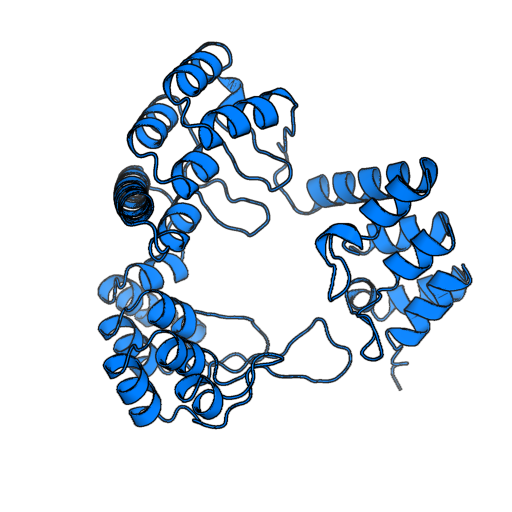98 ? 10.925 -5.356 7.520 1.00 88.19 198 VAL A CA 1
ATOM 1481 C C . VAL A 1 198 ? 12.236 -5.795 8.180 1.00 88.19 198 VAL A C 1
ATOM 1483 O O . VAL A 1 198 ? 12.355 -6.930 8.637 1.00 88.19 198 VAL A O 1
ATOM 1486 N N . ASP A 1 199 ? 13.202 -4.881 8.315 1.00 87.81 199 ASP A N 1
ATOM 1487 C CA . ASP A 1 199 ? 14.522 -5.138 8.934 1.00 87.81 199 ASP A CA 1
ATOM 1488 C C . ASP A 1 199 ? 14.476 -5.251 10.480 1.00 87.81 199 ASP A C 1
ATOM 1490 O O . ASP A 1 199 ? 15.431 -4.971 11.201 1.00 87.81 199 ASP A O 1
ATOM 1494 N N . ASP A 1 200 ? 13.328 -5.658 11.021 1.00 93.00 200 ASP A N 1
ATOM 1495 C CA . ASP A 1 200 ? 13.163 -6.041 12.418 1.00 93.00 200 ASP A CA 1
ATOM 1496 C C . ASP A 1 200 ? 12.676 -7.489 12.457 1.00 93.00 200 ASP A C 1
ATOM 1498 O O . ASP A 1 200 ? 11.538 -7.818 12.103 1.00 93.00 200 ASP A O 1
ATOM 1502 N N . ARG A 1 201 ? 13.565 -8.376 12.914 1.00 93.25 201 ARG A N 1
ATOM 1503 C CA . ARG A 1 201 ? 13.294 -9.811 13.017 1.00 93.25 201 ARG A CA 1
ATOM 1504 C C . ARG A 1 201 ? 12.103 -10.111 13.927 1.00 93.25 201 ARG A C 1
ATOM 1506 O O . ARG A 1 201 ? 11.304 -10.988 13.605 1.00 93.25 201 ARG A O 1
ATOM 1513 N N . ARG A 1 202 ? 11.989 -9.427 15.068 1.00 92.81 202 ARG A N 1
ATOM 1514 C CA . ARG A 1 202 ? 10.922 -9.684 16.042 1.00 92.81 202 ARG A CA 1
ATOM 1515 C C . ARG A 1 202 ? 9.581 -9.238 15.478 1.00 92.81 202 ARG A C 1
ATOM 1517 O O . ARG A 1 202 ? 8.597 -9.958 15.635 1.00 92.81 202 ARG A O 1
ATOM 1524 N N . LEU A 1 203 ? 9.554 -8.075 14.830 1.00 94.12 203 LEU A N 1
ATOM 1525 C CA . LEU A 1 203 ? 8.361 -7.588 14.147 1.00 94.12 203 LEU A CA 1
ATOM 1526 C C . LEU A 1 203 ? 7.948 -8.554 13.035 1.00 94.12 203 LEU A C 1
ATOM 1528 O O . LEU A 1 203 ? 6.803 -8.987 13.009 1.00 94.12 203 LEU A O 1
ATOM 1532 N N . THR A 1 204 ? 8.897 -8.981 12.203 1.00 93.81 204 THR A N 1
ATOM 1533 C CA . THR A 1 204 ? 8.668 -9.950 11.126 1.00 93.81 204 THR A CA 1
ATOM 1534 C C . THR A 1 204 ? 8.082 -11.267 11.645 1.00 93.81 204 THR A C 1
ATOM 1536 O O . THR A 1 204 ? 7.049 -11.723 11.152 1.00 93.81 204 THR A O 1
ATOM 1539 N N . GLU A 1 205 ? 8.685 -11.872 12.675 1.00 95.38 205 GLU A N 1
ATOM 1540 C CA . GLU A 1 205 ? 8.160 -13.088 13.317 1.00 95.38 205 GLU A CA 1
ATOM 1541 C C . GLU A 1 205 ? 6.745 -12.859 13.884 1.00 95.38 205 GLU A C 1
ATOM 1543 O O . GLU A 1 205 ? 5.854 -13.694 13.706 1.00 95.38 205 GLU A O 1
ATOM 1548 N N . GLY A 1 206 ? 6.516 -11.705 14.517 1.00 96.88 206 GLY A N 1
ATOM 1549 C CA . GLY A 1 206 ? 5.212 -11.272 15.016 1.00 96.88 206 GLY A CA 1
ATOM 1550 C C . GLY A 1 206 ? 4.149 -11.156 13.923 1.00 96.88 206 GLY A C 1
ATOM 1551 O O . GLY A 1 206 ? 3.033 -11.656 14.087 1.00 96.88 206 GLY A O 1
ATOM 1552 N N . CYS A 1 207 ? 4.496 -10.536 12.797 1.00 96.56 207 CYS A N 1
ATOM 1553 C CA . CYS A 1 207 ? 3.640 -10.373 11.627 1.00 96.56 207 CYS A CA 1
ATOM 1554 C C . CYS A 1 207 ? 3.291 -11.727 10.998 1.00 96.56 207 CYS A C 1
ATOM 1556 O O . CYS A 1 207 ? 2.117 -11.981 10.737 1.00 96.56 207 CYS A O 1
ATOM 1558 N N . PHE A 1 208 ? 4.257 -12.645 10.855 1.00 95.38 208 PHE A N 1
ATOM 1559 C CA . PHE A 1 208 ? 3.989 -14.008 10.377 1.00 95.38 208 PHE A CA 1
ATOM 1560 C C . PHE A 1 208 ? 3.028 -14.773 11.295 1.00 95.38 208 PHE A C 1
ATOM 1562 O O . PHE A 1 208 ? 2.069 -15.381 10.814 1.00 95.38 208 PHE A O 1
ATOM 1569 N N . MET A 1 209 ? 3.243 -14.725 12.615 1.00 97.12 209 MET A N 1
ATOM 1570 C CA . MET A 1 209 ? 2.332 -15.356 13.578 1.00 97.12 209 MET A CA 1
ATOM 1571 C C . MET A 1 209 ? 0.929 -14.746 13.501 1.00 97.12 209 MET A C 1
ATOM 1573 O O . MET A 1 209 ? -0.066 -15.473 13.471 1.00 97.12 209 MET A O 1
ATOM 1577 N N . THR A 1 210 ? 0.846 -13.418 13.416 1.00 97.38 210 THR A N 1
ATOM 1578 C CA . THR A 1 210 ? -0.428 -12.694 13.341 1.00 97.38 210 THR A CA 1
ATOM 1579 C C . THR A 1 210 ? -1.177 -13.003 12.046 1.00 97.38 210 THR A C 1
ATOM 1581 O O . THR A 1 210 ? -2.375 -13.273 12.092 1.00 97.38 210 THR A O 1
ATOM 1584 N N . ALA A 1 211 ? -0.483 -13.072 10.907 1.00 95.38 211 ALA A N 1
ATOM 1585 C CA . ALA A 1 211 ? -1.062 -13.524 9.647 1.00 95.38 211 ALA A CA 1
ATOM 1586 C C . ALA A 1 211 ? -1.624 -14.951 9.775 1.00 95.38 211 ALA A C 1
ATOM 1588 O O . ALA A 1 211 ? -2.752 -15.206 9.362 1.00 95.38 211 ALA A O 1
ATOM 1589 N N . GLY A 1 212 ? -0.887 -15.869 10.414 1.00 95.19 212 GLY A N 1
ATOM 1590 C CA . GLY A 1 212 ? -1.351 -17.230 10.711 1.00 95.19 212 GLY A CA 1
ATOM 1591 C C . GLY A 1 212 ? -2.659 -17.270 11.506 1.00 95.19 212 GLY A C 1
ATOM 1592 O O . GLY A 1 212 ? -3.596 -17.975 11.130 1.00 95.19 212 GLY A O 1
ATOM 1593 N N . ILE A 1 213 ? -2.741 -16.467 12.568 1.00 97.56 213 ILE A N 1
ATOM 1594 C CA . ILE A 1 213 ? -3.937 -16.331 13.409 1.00 97.56 213 ILE A CA 1
ATOM 1595 C C . ILE A 1 213 ? -5.125 -15.796 12.598 1.00 97.56 213 ILE A C 1
ATOM 1597 O O . ILE A 1 213 ? -6.219 -16.355 12.664 1.00 97.56 213 ILE A O 1
ATOM 1601 N N . LEU A 1 214 ? -4.914 -14.746 11.803 1.00 95.75 214 LEU A N 1
ATOM 1602 C CA . LEU A 1 214 ? -5.958 -14.136 10.976 1.00 95.75 214 LEU A CA 1
ATOM 1603 C C . LEU A 1 214 ? -6.455 -15.090 9.881 1.00 95.75 214 LEU A C 1
ATOM 1605 O O . LEU A 1 214 ? -7.659 -15.179 9.642 1.00 95.75 214 LEU A O 1
ATOM 1609 N N . MET A 1 215 ? -5.551 -15.858 9.267 1.00 92.88 215 MET A N 1
ATOM 1610 C CA . MET A 1 215 ? -5.909 -16.910 8.312 1.00 92.88 215 MET A CA 1
ATOM 1611 C C . MET A 1 215 ? -6.748 -18.009 8.973 1.00 92.88 215 MET A C 1
ATOM 1613 O O . MET A 1 215 ? -7.773 -18.408 8.423 1.00 92.88 215 MET A O 1
ATOM 1617 N N . ALA A 1 216 ? -6.360 -18.471 10.166 1.00 95.12 216 ALA A N 1
ATOM 1618 C CA . ALA A 1 216 ? -7.122 -19.472 10.915 1.00 95.12 216 ALA A CA 1
ATOM 1619 C C . ALA A 1 216 ? -8.509 -18.958 11.344 1.00 95.12 216 ALA A C 1
ATOM 1621 O O . ALA A 1 216 ? -9.457 -19.736 11.431 1.00 95.12 216 ALA A O 1
ATOM 1622 N N . ALA A 1 217 ? -8.639 -17.648 11.565 1.00 93.88 217 ALA A N 1
ATOM 1623 C CA . ALA A 1 217 ? -9.903 -16.979 11.857 1.00 93.88 217 ALA A CA 1
ATOM 1624 C C . ALA A 1 217 ? -10.789 -16.745 10.615 1.00 93.88 217 ALA A C 1
ATOM 1626 O O . ALA A 1 217 ? -11.865 -16.164 10.740 1.00 93.88 217 ALA A O 1
ATOM 1627 N N . GLY A 1 218 ? -10.361 -17.183 9.426 1.00 87.19 218 GLY A N 1
ATOM 1628 C CA . GLY A 1 218 ? -11.137 -17.055 8.193 1.00 87.19 218 GLY A CA 1
ATOM 1629 C C . GLY A 1 218 ? -11.122 -15.652 7.586 1.00 87.19 218 GLY A C 1
ATOM 1630 O O . GLY A 1 218 ? -12.062 -15.301 6.875 1.00 87.19 218 GLY A O 1
ATOM 1631 N N . SER A 1 219 ? -10.085 -14.850 7.860 1.00 86.12 219 SER A N 1
ATOM 1632 C CA . SER A 1 219 ? -9.902 -13.554 7.195 1.00 86.12 219 SER A CA 1
ATOM 1633 C C . SER A 1 219 ? -9.888 -13.738 5.666 1.00 86.12 219 SER A C 1
ATOM 1635 O O . SER A 1 219 ? -9.194 -14.640 5.174 1.00 86.12 219 SER A O 1
ATOM 1637 N N . PRO A 1 220 ? -10.654 -12.932 4.903 1.00 77.12 220 PRO A N 1
ATOM 1638 C CA . PRO A 1 220 ? -10.626 -12.959 3.446 1.00 77.12 220 PRO A CA 1
ATOM 1639 C C . PRO A 1 220 ? -9.206 -12.769 2.910 1.00 77.12 220 PRO A C 1
ATOM 1641 O O . PRO A 1 220 ? -8.434 -11.966 3.427 1.00 77.12 220 PRO A O 1
ATOM 1644 N N . ARG A 1 221 ? -8.861 -13.507 1.853 1.00 79.31 221 ARG A N 1
ATOM 1645 C CA . ARG A 1 221 ? -7.541 -13.441 1.214 1.00 79.31 221 ARG A CA 1
ATOM 1646 C C . ARG A 1 221 ? -7.673 -12.891 -0.194 1.00 79.31 221 ARG A C 1
ATOM 1648 O O . ARG A 1 221 ? -8.397 -13.467 -1.006 1.00 79.31 221 ARG A O 1
ATOM 1655 N N . ALA A 1 222 ? -6.937 -11.829 -0.498 1.00 79.06 222 ALA A N 1
ATOM 1656 C CA . ALA A 1 222 ? -6.782 -11.356 -1.865 1.00 79.06 222 ALA A CA 1
ATOM 1657 C C . ALA A 1 222 ? -5.675 -12.133 -2.591 1.00 79.06 222 ALA A C 1
ATOM 1659 O O . ALA A 1 222 ? -4.782 -12.711 -1.965 1.00 79.06 222 ALA A O 1
ATOM 1660 N N . LEU A 1 223 ? -5.699 -12.104 -3.931 1.00 83.75 223 LEU A N 1
ATOM 1661 C CA . LEU A 1 223 ? -4.645 -12.677 -4.783 1.00 83.75 223 LEU A CA 1
ATOM 1662 C C . LEU A 1 223 ? -3.247 -12.210 -4.341 1.00 83.75 223 LEU A C 1
ATOM 1664 O O . LEU A 1 223 ? -2.332 -13.022 -4.211 1.00 83.75 223 LEU A O 1
ATOM 1668 N N . ARG A 1 224 ? -3.121 -10.916 -4.034 1.00 84.00 224 ARG A N 1
ATOM 1669 C CA . ARG A 1 224 ? -1.885 -10.278 -3.575 1.00 84.00 224 ARG A CA 1
ATOM 1670 C C . ARG A 1 224 ? -1.289 -10.959 -2.334 1.00 84.00 224 ARG A C 1
ATOM 1672 O O . ARG A 1 224 ? -0.095 -11.240 -2.305 1.00 84.00 224 ARG A O 1
ATOM 1679 N N . SER A 1 225 ? -2.114 -11.339 -1.354 1.00 83.19 225 SER A N 1
ATOM 1680 C CA . SER A 1 225 ? -1.640 -12.018 -0.139 1.00 83.19 225 SER A CA 1
ATOM 1681 C C . SER A 1 225 ? -1.062 -13.407 -0.435 1.00 83.19 225 SER A C 1
ATOM 1683 O O . SER A 1 225 ? -0.071 -13.803 0.175 1.00 83.19 225 SER A O 1
ATOM 1685 N N . TYR A 1 226 ? -1.653 -14.163 -1.371 1.00 88.12 226 TYR A N 1
ATOM 1686 C CA . TYR A 1 226 ? -1.107 -15.462 -1.794 1.00 88.12 226 TYR A CA 1
ATOM 1687 C C . TYR A 1 226 ? 0.265 -15.308 -2.450 1.00 88.12 226 TYR A C 1
ATOM 1689 O O . TYR A 1 226 ? 1.165 -16.102 -2.182 1.00 88.12 226 TYR A O 1
ATOM 1697 N N . VAL A 1 227 ? 0.433 -14.260 -3.255 1.00 90.62 227 VAL A N 1
ATOM 1698 C CA . VAL A 1 227 ? 1.700 -13.934 -3.911 1.00 90.62 227 VAL A CA 1
ATOM 1699 C C . VAL A 1 227 ? 2.790 -13.606 -2.888 1.00 90.62 227 VAL A C 1
ATOM 1701 O O . VAL A 1 227 ? 3.840 -14.247 -2.892 1.00 90.62 227 VAL A O 1
ATOM 1704 N N . MET A 1 228 ? 2.523 -12.695 -1.953 1.00 89.38 228 MET A N 1
ATOM 1705 C CA . MET A 1 228 ? 3.481 -12.296 -0.910 1.00 89.38 228 MET A CA 1
ATOM 1706 C C . MET A 1 228 ? 3.871 -13.450 0.026 1.00 89.38 228 MET A C 1
ATOM 1708 O O . MET A 1 228 ? 5.019 -13.561 0.468 1.00 89.38 228 MET A O 1
ATOM 1712 N N . LEU A 1 229 ? 2.928 -14.353 0.312 1.00 90.06 229 LEU A N 1
ATOM 1713 C CA . LEU A 1 229 ? 3.177 -15.566 1.097 1.00 90.06 229 LEU A CA 1
ATOM 1714 C C . LEU A 1 229 ? 3.863 -16.682 0.292 1.00 90.06 229 LEU A C 1
ATOM 1716 O O . LEU A 1 229 ? 4.352 -17.637 0.892 1.00 90.06 229 LEU A O 1
ATOM 1720 N N . GLY A 1 230 ? 3.934 -16.569 -1.038 1.00 94.00 230 GLY A N 1
ATOM 1721 C CA . GLY A 1 230 ? 4.534 -17.578 -1.912 1.00 94.00 230 GLY A CA 1
ATOM 1722 C C . GLY A 1 230 ? 3.674 -18.831 -2.121 1.00 94.00 230 GLY A C 1
ATOM 1723 O O . GLY A 1 230 ? 4.210 -19.894 -2.420 1.00 94.00 230 GLY A O 1
ATOM 1724 N N . ASP A 1 231 ? 2.352 -18.728 -1.971 1.00 93.00 231 ASP A N 1
ATOM 1725 C CA . ASP A 1 231 ? 1.399 -19.836 -2.117 1.00 93.00 231 ASP A CA 1
ATOM 1726 C C . ASP A 1 231 ? 1.092 -20.121 -3.601 1.00 93.00 231 ASP A C 1
ATOM 1728 O O . ASP A 1 231 ? 0.080 -19.689 -4.162 1.00 93.00 231 ASP A O 1
ATOM 1732 N N . THR A 1 232 ? 2.024 -20.804 -4.273 1.00 96.69 232 THR A N 1
ATOM 1733 C CA . THR A 1 232 ? 1.946 -21.095 -5.715 1.00 96.69 232 THR A CA 1
ATOM 1734 C C . THR A 1 232 ? 0.778 -22.008 -6.074 1.00 96.69 232 THR A C 1
ATOM 1736 O O . THR A 1 232 ? 0.233 -21.893 -7.170 1.00 96.69 232 THR A O 1
ATOM 1739 N N . GLU A 1 233 ? 0.343 -22.879 -5.162 1.00 95.44 233 GLU A N 1
ATOM 1740 C CA . GLU A 1 233 ? -0.810 -23.752 -5.383 1.00 95.44 233 GLU A CA 1
ATOM 1741 C C . GLU A 1 233 ? -2.104 -22.938 -5.470 1.00 95.44 233 GLU A C 1
ATOM 1743 O O . GLU A 1 233 ? -2.869 -23.099 -6.427 1.00 95.44 233 GLU A O 1
ATOM 1748 N N . ALA A 1 234 ? -2.330 -22.026 -4.519 1.00 88.31 234 ALA A N 1
ATOM 1749 C CA . ALA A 1 234 ? -3.500 -21.159 -4.541 1.00 88.31 234 ALA A CA 1
ATOM 1750 C C . ALA A 1 234 ? -3.498 -20.229 -5.762 1.00 88.31 234 ALA A C 1
ATOM 1752 O O . ALA A 1 234 ? -4.516 -20.126 -6.453 1.00 88.31 234 ALA A O 1
ATOM 1753 N N . VAL A 1 235 ? -2.352 -19.612 -6.081 1.00 91.69 235 VAL A N 1
ATOM 1754 C CA . VAL A 1 235 ? -2.206 -18.762 -7.277 1.00 91.69 235 VAL A CA 1
ATOM 1755 C C . VAL A 1 235 ? -2.470 -19.564 -8.554 1.00 91.69 235 VAL A C 1
ATOM 1757 O O . VAL A 1 235 ? -3.254 -19.132 -9.400 1.00 91.69 235 VAL A O 1
ATOM 1760 N N . GLY A 1 236 ? -1.915 -20.772 -8.669 1.00 91.62 236 GLY A N 1
ATOM 1761 C CA . GLY A 1 236 ? -2.164 -21.670 -9.796 1.00 91.62 236 GLY A CA 1
ATOM 1762 C C . GLY A 1 236 ? -3.625 -22.120 -9.895 1.00 91.62 236 GLY A C 1
ATOM 1763 O O . GLY A 1 236 ? -4.158 -22.274 -10.997 1.00 91.62 236 GLY A O 1
ATOM 1764 N N . GLY A 1 237 ? -4.304 -22.299 -8.759 1.00 85.94 237 GLY A N 1
ATOM 1765 C CA . GLY A 1 237 ? -5.741 -22.554 -8.682 1.00 85.94 237 GLY A CA 1
ATOM 1766 C C . GLY A 1 237 ? -6.574 -21.390 -9.223 1.00 85.94 237 GLY A C 1
ATOM 1767 O O . GLY A 1 237 ? -7.434 -21.607 -10.079 1.00 85.94 237 GLY A O 1
ATOM 1768 N N . ILE A 1 238 ? -6.279 -20.161 -8.786 1.00 82.94 238 ILE A N 1
ATOM 1769 C CA . ILE A 1 238 ? -6.939 -18.931 -9.257 1.00 82.94 238 ILE A CA 1
ATOM 1770 C C . ILE A 1 238 ? -6.713 -18.754 -10.761 1.00 82.94 238 ILE A C 1
ATOM 1772 O O . ILE A 1 238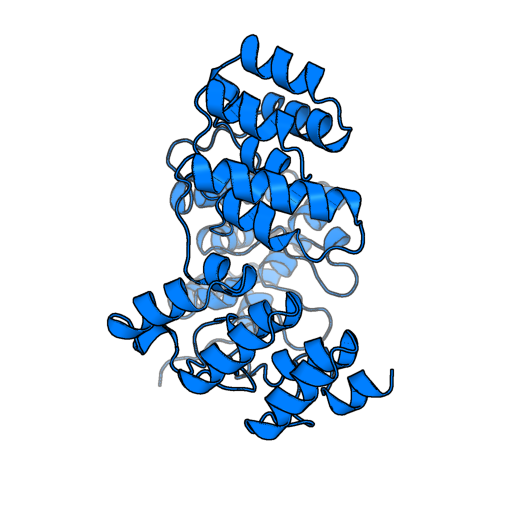 ? -7.666 -18.543 -11.514 1.00 82.94 238 ILE A O 1
ATOM 1776 N N . ALA A 1 239 ? -5.476 -18.940 -11.222 1.00 89.19 239 ALA A N 1
ATOM 1777 C CA . ALA A 1 239 ? -5.111 -18.795 -12.624 1.00 89.19 239 ALA A CA 1
ATOM 1778 C C . ALA A 1 239 ? -5.860 -19.757 -13.559 1.00 89.19 239 ALA A C 1
ATOM 1780 O O . ALA A 1 239 ? -6.033 -19.439 -14.730 1.00 89.19 239 ALA A O 1
ATOM 1781 N N . LYS A 1 240 ? -6.351 -20.916 -13.097 1.00 90.19 240 LYS A N 1
ATOM 1782 C CA . LYS A 1 240 ? -7.158 -21.814 -13.951 1.00 90.19 240 LYS A CA 1
ATOM 1783 C C . LYS A 1 240 ? -8.471 -21.173 -14.405 1.00 90.19 240 LYS A C 1
ATOM 1785 O O . LYS A 1 240 ? -8.894 -21.428 -15.530 1.00 90.19 240 LYS A O 1
ATOM 1790 N N . ASN A 1 241 ? -9.085 -20.355 -13.551 1.00 77.94 241 ASN A N 1
ATOM 1791 C CA . ASN A 1 241 ? -10.396 -19.749 -13.797 1.00 77.94 241 ASN A CA 1
ATOM 1792 C C . ASN A 1 241 ? -10.315 -18.249 -14.131 1.00 77.94 241 ASN A C 1
ATOM 1794 O O . ASN A 1 241 ? -11.224 -17.730 -14.770 1.00 77.94 241 ASN A O 1
ATOM 1798 N N . HIS A 1 242 ? -9.228 -17.576 -13.741 1.00 80.12 242 HIS A N 1
ATOM 1799 C CA . HIS A 1 242 ? -9.043 -16.126 -13.857 1.00 80.12 242 HIS A CA 1
ATOM 1800 C C . HIS A 1 242 ? -7.682 -15.779 -14.480 1.00 80.12 242 HIS A C 1
ATOM 1802 O O . HIS A 1 242 ? -6.845 -15.114 -13.871 1.00 80.12 242 HIS A O 1
ATOM 1808 N N . ARG A 1 243 ? -7.411 -16.285 -15.695 1.00 85.44 243 ARG A N 1
ATOM 1809 C CA . ARG A 1 243 ? -6.137 -16.015 -16.400 1.00 85.44 243 ARG A CA 1
ATOM 1810 C C . ARG A 1 243 ? -5.933 -14.552 -16.772 1.00 85.44 243 ARG A C 1
ATOM 1812 O O . ARG A 1 243 ? -4.804 -14.142 -17.002 1.00 85.44 243 ARG A O 1
ATOM 1819 N N . ASP A 1 244 ? -7.010 -13.793 -16.886 1.00 80.31 244 ASP A N 1
ATOM 1820 C CA . ASP A 1 244 ? -7.006 -12.361 -17.160 1.00 80.31 244 ASP A CA 1
ATOM 1821 C C . ASP A 1 244 ? -6.261 -11.551 -16.092 1.00 80.31 244 ASP A C 1
ATOM 1823 O O . ASP A 1 244 ? -5.557 -10.619 -16.462 1.00 80.31 244 ASP A O 1
ATOM 1827 N N . LEU A 1 245 ? -6.302 -11.972 -14.822 1.00 81.19 245 LEU A N 1
ATOM 1828 C CA . LEU A 1 245 ? -5.625 -11.295 -13.704 1.00 81.19 245 LEU A CA 1
ATOM 1829 C C . LEU A 1 245 ? -4.088 -11.301 -13.788 1.00 81.19 245 LEU A C 1
ATOM 1831 O O . LEU A 1 245 ? -3.434 -10.591 -13.033 1.00 81.19 245 LEU A O 1
ATOM 1835 N N . PHE A 1 246 ? -3.512 -12.129 -14.662 1.00 86.12 246 PHE A N 1
ATOM 1836 C CA . PHE A 1 246 ? -2.062 -12.298 -14.815 1.00 86.12 246 PHE A CA 1
ATOM 1837 C C . PHE A 1 246 ? -1.542 -11.750 -16.143 1.00 86.12 246 PHE A C 1
ATOM 1839 O O . PHE A 1 246 ? -0.357 -11.878 -16.442 1.00 86.12 246 PHE A O 1
ATOM 1846 N N . LYS A 1 247 ? -2.423 -11.183 -16.974 1.00 81.50 247 LYS A N 1
ATOM 1847 C CA . LYS A 1 247 ? -2.004 -10.562 -18.227 1.00 81.50 247 LYS A CA 1
ATOM 1848 C C . LYS A 1 247 ? -1.375 -9.198 -17.944 1.00 81.50 247 LYS A C 1
ATOM 1850 O O . LYS A 1 247 ? -1.823 -8.523 -17.021 1.00 81.50 247 LYS A O 1
ATOM 1855 N N . PRO A 1 248 ? -0.401 -8.765 -18.760 1.00 77.69 248 PRO A N 1
ATOM 1856 C CA . PRO A 1 248 ? 0.108 -7.405 -18.687 1.00 77.69 248 PRO A CA 1
ATOM 1857 C C . PRO A 1 248 ? -1.029 -6.403 -18.879 1.00 77.69 248 PRO A C 1
ATOM 1859 O O . PRO A 1 248 ? -1.773 -6.485 -19.862 1.00 77.69 248 PRO A O 1
ATOM 1862 N N . ASP A 1 249 ? -1.144 -5.463 -17.951 1.00 76.50 249 ASP A N 1
ATOM 1863 C CA . ASP A 1 249 ? -2.063 -4.340 -18.038 1.00 76.50 249 ASP A CA 1
ATOM 1864 C C . ASP A 1 249 ? -1.299 -3.063 -17.704 1.00 76.50 249 ASP A C 1
ATOM 1866 O O . ASP A 1 249 ? -0.881 -2.848 -16.572 1.00 76.50 249 ASP A O 1
ATOM 1870 N N . VAL A 1 250 ? -1.113 -2.220 -18.719 1.00 80.81 250 VAL A N 1
ATOM 1871 C CA . VAL A 1 250 ? -0.402 -0.950 -18.563 1.00 80.81 250 VAL A CA 1
ATOM 1872 C C . VAL A 1 250 ? -1.278 0.132 -17.936 1.00 80.81 250 VAL A C 1
ATOM 1874 O O . VAL A 1 250 ? -0.764 1.179 -17.562 1.00 80.81 250 VAL A O 1
ATOM 1877 N N . GLU A 1 251 ? -2.589 -0.076 -17.827 1.00 76.44 251 GLU A N 1
ATOM 1878 C CA . GLU A 1 251 ? -3.520 0.906 -17.272 1.00 76.44 251 GLU A CA 1
ATOM 1879 C C . GLU A 1 251 ? -3.775 0.702 -15.780 1.00 76.44 251 GLU A C 1
ATOM 1881 O O . GLU A 1 251 ? -4.245 1.627 -15.108 1.00 76.44 251 GLU A O 1
ATOM 1886 N N . THR A 1 252 ? -3.503 -0.486 -15.242 1.00 66.50 252 THR A N 1
ATOM 1887 C CA . THR A 1 252 ? -3.671 -0.773 -13.818 1.00 66.50 252 THR A CA 1
ATOM 1888 C C . THR A 1 252 ? -2.325 -0.944 -13.145 1.00 66.50 252 THR A C 1
ATOM 1890 O O . THR A 1 252 ? -1.424 -1.616 -13.633 1.00 66.50 252 THR A O 1
ATOM 1893 N N . GLU A 1 253 ? -2.193 -0.313 -11.986 1.00 68.81 253 GLU A N 1
ATOM 1894 C CA . GLU A 1 253 ? -1.028 -0.469 -11.134 1.00 68.81 253 GLU A CA 1
ATOM 1895 C C . GLU A 1 253 ? -1.139 -1.818 -10.402 1.00 68.81 253 GLU A C 1
ATOM 1897 O O . GLU A 1 253 ? -1.631 -1.913 -9.278 1.00 68.81 253 GLU A O 1
ATOM 1902 N N . THR A 1 254 ? -0.777 -2.893 -11.105 1.00 69.81 254 THR A N 1
ATOM 1903 C CA . THR A 1 254 ? -0.807 -4.261 -10.582 1.00 69.81 254 THR A CA 1
ATOM 1904 C C . THR A 1 254 ? 0.608 -4.715 -10.242 1.00 69.81 254 THR A C 1
ATOM 1906 O O . THR A 1 254 ? 1.427 -4.923 -11.132 1.00 69.81 254 THR A O 1
ATOM 1909 N N . HIS A 1 255 ? 0.866 -4.928 -8.948 1.00 82.19 255 HIS A N 1
ATOM 1910 C CA . HIS A 1 255 ? 2.211 -5.132 -8.392 1.00 82.19 255 HIS A CA 1
ATOM 1911 C C . HIS A 1 255 ? 2.611 -6.581 -8.080 1.00 82.19 255 HIS A C 1
ATOM 1913 O O . HIS A 1 255 ? 3.521 -6.818 -7.294 1.00 82.19 255 HIS A O 1
ATOM 1919 N N . LEU A 1 256 ? 1.953 -7.578 -8.684 1.00 89.31 256 LEU A N 1
ATOM 1920 C CA . LEU A 1 256 ? 2.126 -8.986 -8.289 1.00 89.31 256 LEU A CA 1
ATOM 1921 C C . LEU A 1 256 ? 3.581 -9.477 -8.393 1.00 89.31 256 LEU A C 1
ATOM 1923 O O . LEU A 1 256 ? 4.056 -10.178 -7.499 1.00 89.31 256 LEU A O 1
ATOM 1927 N N . LEU A 1 257 ? 4.299 -9.136 -9.466 1.00 94.50 257 LEU A N 1
ATOM 1928 C CA . LEU A 1 257 ? 5.681 -9.587 -9.627 1.00 94.50 257 LEU A CA 1
ATOM 1929 C C . LEU A 1 257 ? 6.607 -8.845 -8.659 1.00 94.50 257 LEU A C 1
ATOM 1931 O O . LEU A 1 257 ? 7.390 -9.489 -7.963 1.00 94.50 257 LEU A O 1
ATOM 1935 N N . GLY A 1 258 ? 6.463 -7.521 -8.556 1.00 93.50 258 GLY A N 1
ATOM 1936 C CA . GLY A 1 258 ? 7.201 -6.695 -7.596 1.00 93.50 258 GLY A CA 1
ATOM 1937 C C . GLY A 1 258 ? 7.006 -7.153 -6.147 1.00 93.50 258 GLY A C 1
ATOM 1938 O O . GLY A 1 258 ? 7.980 -7.298 -5.412 1.00 93.50 258 GLY A O 1
ATOM 1939 N N . ASP A 1 259 ? 5.776 -7.490 -5.751 1.00 91.88 259 ASP A N 1
ATOM 1940 C CA . ASP A 1 259 ? 5.460 -8.020 -4.422 1.00 91.88 259 ASP A CA 1
ATOM 1941 C C . ASP A 1 259 ? 6.156 -9.361 -4.160 1.00 91.88 259 ASP A C 1
ATOM 1943 O O . ASP A 1 259 ? 6.727 -9.562 -3.085 1.00 91.88 259 ASP A O 1
ATOM 1947 N N . ALA A 1 260 ? 6.143 -10.280 -5.132 1.00 96.38 260 ALA A N 1
ATOM 1948 C CA . ALA A 1 260 ? 6.827 -11.567 -5.010 1.00 96.38 260 ALA A CA 1
ATOM 1949 C C . ALA A 1 260 ? 8.343 -11.388 -4.834 1.00 96.38 260 ALA A C 1
ATOM 1951 O O . ALA A 1 260 ? 8.949 -12.065 -3.998 1.00 96.38 260 ALA A O 1
ATOM 1952 N N . VAL A 1 261 ? 8.941 -10.460 -5.591 1.00 97.25 261 VAL A N 1
ATOM 1953 C CA . VAL A 1 261 ? 10.367 -10.118 -5.502 1.00 97.25 261 VAL A CA 1
ATOM 1954 C C . VAL A 1 261 ? 10.687 -9.476 -4.156 1.00 97.25 261 VAL A C 1
ATOM 1956 O O . VAL A 1 261 ? 11.578 -9.951 -3.461 1.00 97.25 261 VAL A O 1
ATOM 1959 N N . LYS A 1 262 ? 9.925 -8.459 -3.735 1.00 94.44 262 LYS A N 1
ATOM 1960 C CA . LYS A 1 262 ? 10.079 -7.780 -2.437 1.00 94.44 262 LYS A CA 1
ATOM 1961 C C . LYS A 1 262 ? 10.065 -8.769 -1.266 1.00 94.44 262 LYS A C 1
ATOM 1963 O O . LYS A 1 262 ? 10.796 -8.585 -0.298 1.00 94.44 262 LYS A O 1
ATOM 1968 N N . HIS A 1 263 ? 9.272 -9.836 -1.375 1.00 93.50 263 HIS A N 1
ATOM 1969 C CA . HIS A 1 263 ? 9.163 -10.900 -0.374 1.00 93.50 263 HIS A CA 1
ATOM 1970 C C . HIS A 1 263 ? 10.120 -12.086 -0.591 1.00 93.50 263 HIS A C 1
ATOM 1972 O O . HIS A 1 263 ? 10.018 -13.090 0.120 1.00 93.50 263 HIS A O 1
ATOM 1978 N N . GLY A 1 264 ? 11.042 -12.005 -1.556 1.00 95.50 264 GLY A N 1
ATOM 1979 C CA . GLY A 1 264 ? 12.047 -13.038 -1.819 1.00 95.50 264 GLY A CA 1
ATOM 1980 C C . GLY A 1 264 ? 11.455 -14.385 -2.251 1.00 95.50 264 GLY A C 1
ATOM 1981 O O . GLY A 1 264 ? 12.015 -15.443 -1.963 1.00 95.50 264 GLY A O 1
ATOM 1982 N N . ARG A 1 265 ? 10.278 -14.390 -2.889 1.00 96.75 265 ARG A N 1
ATOM 1983 C CA . ARG A 1 265 ? 9.536 -15.613 -3.235 1.00 96.75 265 ARG A CA 1
ATOM 1984 C C . ARG A 1 265 ? 9.942 -16.138 -4.613 1.00 96.75 265 ARG A C 1
ATOM 1986 O O . ARG A 1 265 ? 9.137 -16.097 -5.538 1.00 96.75 265 ARG A O 1
ATOM 1993 N N . ILE A 1 266 ? 11.158 -16.669 -4.762 1.00 97.44 266 ILE A N 1
ATOM 1994 C CA . ILE A 1 266 ? 11.691 -17.102 -6.073 1.00 97.44 266 ILE A CA 1
ATOM 1995 C C . ILE A 1 266 ? 10.770 -18.069 -6.840 1.00 97.44 266 ILE A C 1
ATOM 1997 O O . ILE A 1 266 ? 10.538 -17.890 -8.035 1.00 97.44 266 ILE A O 1
ATOM 2001 N N . GLU A 1 267 ? 10.168 -19.049 -6.163 1.00 98.31 267 GLU A N 1
ATOM 2002 C CA . GLU A 1 267 ? 9.249 -19.992 -6.814 1.00 98.31 267 GLU A CA 1
ATOM 2003 C C . GLU A 1 267 ? 7.934 -19.326 -7.244 1.00 98.31 267 GLU A C 1
ATOM 2005 O O . GLU A 1 267 ? 7.363 -19.692 -8.269 1.00 98.31 267 GLU A O 1
ATOM 2010 N N . MET A 1 268 ? 7.477 -18.301 -6.517 1.00 98.12 268 MET A N 1
ATOM 2011 C CA . MET A 1 268 ? 6.333 -17.485 -6.932 1.00 98.12 268 MET A CA 1
ATOM 2012 C C . MET A 1 268 ? 6.691 -16.584 -8.113 1.00 98.12 268 MET A C 1
ATOM 2014 O O . MET A 1 268 ? 5.912 -16.507 -9.055 1.00 98.12 268 MET A O 1
ATOM 2018 N N . VAL A 1 269 ? 7.872 -15.957 -8.104 1.00 98.31 269 VAL A N 1
ATOM 2019 C CA . VAL A 1 269 ? 8.390 -15.169 -9.236 1.00 98.31 269 VAL A CA 1
ATOM 2020 C C . VAL A 1 269 ? 8.407 -16.033 -10.498 1.00 98.31 269 VAL A C 1
ATOM 2022 O O . VAL A 1 269 ? 7.827 -15.657 -11.515 1.00 98.31 269 VAL A O 1
ATOM 2025 N N . ARG A 1 270 ? 8.974 -17.244 -10.416 1.00 98.50 270 ARG A N 1
ATOM 2026 C CA . ARG A 1 270 ? 8.971 -18.219 -11.516 1.00 98.50 270 ARG A CA 1
ATOM 2027 C C . ARG A 1 270 ? 7.553 -18.532 -11.984 1.00 98.50 270 ARG A C 1
ATOM 2029 O O . ARG A 1 270 ? 7.282 -18.489 -13.182 1.00 98.50 270 ARG A O 1
ATOM 2036 N N . HIS A 1 271 ? 6.656 -18.813 -11.040 1.00 97.94 271 HIS A N 1
ATOM 2037 C CA . HIS A 1 271 ? 5.278 -19.170 -11.346 1.00 97.94 271 HIS A CA 1
ATOM 2038 C C . HIS A 1 271 ? 4.509 -18.031 -12.032 1.00 97.94 271 HIS A C 1
ATOM 2040 O O . HIS A 1 271 ? 3.843 -18.274 -13.033 1.00 97.94 271 HIS A O 1
ATOM 2046 N N . LEU A 1 272 ? 4.627 -16.790 -11.552 1.00 96.50 272 LEU A N 1
ATOM 2047 C CA . LEU A 1 272 ? 3.991 -15.614 -12.159 1.00 96.50 272 LEU A CA 1
ATOM 2048 C C . LEU A 1 272 ? 4.505 -15.358 -13.582 1.00 96.50 272 LEU A C 1
ATOM 2050 O O . LEU A 1 272 ? 3.710 -15.103 -14.486 1.00 96.50 272 LEU A O 1
ATOM 2054 N N . LEU A 1 273 ? 5.811 -15.502 -13.807 1.00 96.19 273 LEU A N 1
ATOM 2055 C CA . LEU A 1 273 ? 6.402 -15.373 -15.140 1.00 96.19 273 LEU A CA 1
ATOM 2056 C C . LEU A 1 273 ? 5.928 -16.499 -16.080 1.00 96.19 273 LEU A C 1
ATOM 2058 O O . LEU A 1 273 ? 5.642 -16.244 -17.247 1.00 96.19 273 LEU A O 1
ATOM 2062 N N . ASP A 1 274 ? 5.758 -17.730 -15.582 1.00 95.75 274 ASP A N 1
ATOM 2063 C CA . ASP A 1 274 ? 5.160 -18.837 -16.354 1.00 95.75 274 ASP A CA 1
ATOM 2064 C C . ASP A 1 274 ? 3.673 -18.590 -16.687 1.00 95.75 274 ASP A C 1
ATOM 2066 O O . ASP A 1 274 ? 3.153 -19.111 -17.678 1.00 95.75 274 ASP A O 1
ATOM 2070 N N . LEU A 1 275 ? 2.974 -17.793 -15.869 1.00 93.25 275 LEU A N 1
ATOM 2071 C CA . LEU A 1 275 ? 1.597 -17.352 -16.111 1.00 93.25 275 LEU A CA 1
ATOM 2072 C C . LEU A 1 275 ? 1.497 -16.194 -17.119 1.00 93.25 275 LEU A C 1
ATOM 2074 O O . LEU A 1 275 ? 0.384 -15.880 -17.547 1.00 93.25 275 LEU A O 1
ATOM 2078 N N . GLY A 1 276 ? 2.630 -15.625 -17.545 1.00 91.69 276 GLY A N 1
ATOM 2079 C CA . GLY A 1 276 ? 2.705 -14.569 -18.555 1.00 91.69 276 GLY A CA 1
ATOM 2080 C C . GLY A 1 276 ? 2.657 -13.145 -18.003 1.00 91.69 276 GLY A C 1
ATOM 2081 O O . GLY A 1 276 ? 2.358 -12.229 -18.769 1.00 91.69 276 GLY A O 1
ATOM 2082 N N . VAL A 1 277 ? 2.937 -12.955 -16.708 1.00 92.75 277 VAL A N 1
ATOM 2083 C CA . VAL A 1 277 ? 3.129 -11.617 -16.128 1.00 92.75 277 VAL A CA 1
ATOM 2084 C C . VAL A 1 277 ? 4.345 -10.953 -16.784 1.00 92.75 277 VAL A C 1
ATOM 2086 O O . VAL A 1 277 ? 5.367 -11.606 -16.995 1.00 92.75 277 VAL A O 1
ATOM 2089 N N . ASP A 1 278 ? 4.221 -9.667 -17.118 1.00 92.81 278 ASP A N 1
ATOM 2090 C CA . ASP A 1 278 ? 5.302 -8.870 -17.708 1.00 92.81 278 ASP A CA 1
ATOM 2091 C C . ASP A 1 278 ? 6.501 -8.778 -16.740 1.00 92.81 278 ASP A C 1
ATOM 2093 O O . ASP A 1 278 ? 6.310 -8.304 -15.615 1.00 92.81 278 ASP A O 1
ATOM 2097 N N . PRO A 1 279 ? 7.716 -9.214 -17.133 1.00 95.00 279 PRO A N 1
ATOM 2098 C CA . PRO A 1 279 ? 8.903 -9.158 -16.278 1.00 95.00 279 PRO A CA 1
ATOM 2099 C C . PRO A 1 279 ? 9.306 -7.735 -15.865 1.00 95.00 279 PRO A C 1
ATOM 2101 O O . PRO A 1 279 ? 9.885 -7.569 -14.791 1.00 95.00 279 PRO A O 1
ATOM 2104 N N . ASP A 1 280 ? 8.972 -6.719 -16.668 1.00 93.81 280 ASP A N 1
ATOM 2105 C CA . ASP A 1 280 ? 9.224 -5.309 -16.338 1.00 93.81 280 ASP A CA 1
ATOM 2106 C C . ASP A 1 280 ? 8.037 -4.645 -15.627 1.00 93.81 280 ASP A C 1
ATOM 2108 O O . ASP A 1 280 ? 8.167 -3.519 -15.140 1.00 93.81 280 ASP A O 1
ATOM 2112 N N . GLN A 1 281 ? 6.898 -5.344 -15.560 1.00 89.50 281 GLN A N 1
ATOM 2113 C CA . GLN A 1 281 ? 5.650 -4.918 -14.934 1.00 89.50 281 GLN A CA 1
ATOM 2114 C C . GLN A 1 281 ? 5.286 -3.465 -15.275 1.00 89.50 281 GLN A C 1
ATOM 2116 O O . GLN A 1 281 ? 5.088 -2.624 -14.397 1.00 89.50 281 GLN A O 1
ATOM 2121 N N . ARG A 1 282 ? 5.247 -3.153 -16.574 1.00 90.50 282 ARG A N 1
ATOM 2122 C CA . ARG A 1 282 ? 5.043 -1.785 -17.045 1.00 90.50 282 ARG A CA 1
ATOM 2123 C C . ARG A 1 282 ? 3.634 -1.284 -16.734 1.00 90.50 282 ARG A C 1
ATOM 2125 O O . ARG A 1 282 ? 2.658 -1.914 -17.131 1.00 90.50 282 ARG A O 1
ATOM 2132 N N . TYR A 1 283 ? 3.525 -0.086 -16.160 1.00 88.00 283 TYR A N 1
ATOM 2133 C CA . TYR A 1 283 ? 2.243 0.599 -15.956 1.00 88.00 283 TYR A CA 1
ATOM 2134 C C . TYR A 1 283 ? 2.338 2.113 -16.173 1.00 88.00 283 TYR A C 1
ATOM 2136 O O . TYR A 1 283 ? 3.408 2.717 -16.088 1.00 88.00 283 TYR A O 1
ATOM 2144 N N . ARG A 1 284 ? 1.205 2.736 -16.503 1.00 85.75 284 ARG A N 1
ATOM 2145 C CA . ARG A 1 284 ? 1.056 4.172 -16.746 1.00 85.75 284 ARG A CA 1
ATOM 2146 C C . ARG A 1 284 ? 0.836 4.909 -15.430 1.00 85.75 284 ARG A C 1
ATOM 2148 O O . ARG A 1 284 ? -0.073 4.589 -14.665 1.00 85.75 284 ARG A O 1
ATOM 2155 N N . ILE A 1 285 ? 1.606 5.969 -15.218 1.00 83.50 285 ILE A N 1
ATOM 2156 C CA . ILE A 1 285 ? 1.445 6.863 -14.073 1.00 83.50 285 ILE A CA 1
ATOM 2157 C C . ILE A 1 285 ? 0.318 7.850 -14.388 1.00 83.50 285 ILE A C 1
ATOM 2159 O O . ILE A 1 285 ? 0.452 8.713 -15.252 1.00 83.50 285 ILE A O 1
ATOM 2163 N N . LYS A 1 286 ? -0.818 7.715 -13.695 1.00 77.25 286 LYS A N 1
ATOM 2164 C CA . LYS A 1 286 ? -2.029 8.527 -13.940 1.00 77.25 286 LYS A CA 1
ATOM 2165 C C . LYS A 1 286 ? -2.008 9.904 -13.279 1.00 77.25 286 LYS A C 1
ATOM 2167 O O . LYS A 1 286 ? -2.850 10.739 -13.593 1.00 77.25 286 LYS A O 1
ATOM 2172 N N . SER A 1 287 ? -1.083 10.133 -12.351 1.00 67.56 287 SER A N 1
ATOM 2173 C CA . SER A 1 287 ? -0.951 11.400 -11.628 1.00 67.56 287 SER A CA 1
ATOM 2174 C C . SER A 1 287 ? -0.217 12.482 -12.417 1.00 67.56 287 SER A C 1
ATOM 2176 O O . SER A 1 287 ? -0.074 13.584 -11.899 1.00 67.56 287 SER A O 1
ATOM 2178 N N . LEU A 1 288 ? 0.249 12.171 -13.631 1.00 70.88 288 LEU A N 1
ATOM 2179 C CA . LEU A 1 288 ? 1.028 13.059 -14.488 1.00 70.88 288 LEU A CA 1
ATOM 2180 C C . LEU A 1 288 ? 0.237 13.405 -15.751 1.00 70.88 288 LEU A C 1
ATOM 2182 O O . LEU A 1 288 ? -0.488 12.573 -16.295 1.00 70.88 288 LEU A O 1
ATOM 2186 N N . GLU A 1 289 ? 0.389 14.646 -16.214 1.00 66.06 289 GLU A N 1
ATOM 2187 C CA . GLU A 1 289 ? -0.253 15.127 -17.442 1.00 66.06 289 GLU A CA 1
ATOM 2188 C C . GLU A 1 289 ? 0.323 14.452 -18.698 1.00 66.06 289 GLU A C 1
ATOM 2190 O O . GLU A 1 289 ? -0.417 14.063 -19.602 1.00 66.06 289 GLU A O 1
ATOM 2195 N N . GLU A 1 290 ? 1.646 14.285 -18.748 1.00 77.62 290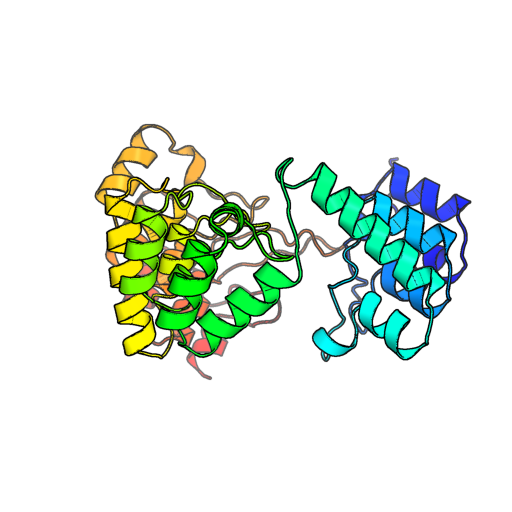 GLU A N 1
ATOM 2196 C CA . GLU A 1 290 ? 2.324 13.588 -19.839 1.00 77.62 290 GLU A CA 1
ATOM 2197 C C . GLU A 1 290 ? 2.162 12.070 -19.704 1.00 77.62 290 GLU A C 1
ATOM 2199 O O . GLU A 1 290 ? 2.203 11.524 -18.598 1.00 77.62 290 GLU A O 1
ATOM 2204 N N . GLU A 1 291 ? 2.023 11.367 -20.835 1.00 82.06 291 GLU A N 1
ATOM 2205 C CA . GLU A 1 291 ? 1.930 9.903 -20.859 1.00 82.06 291 GLU A CA 1
ATOM 2206 C C . GLU A 1 291 ? 3.242 9.254 -20.397 1.00 82.06 291 GLU A C 1
ATOM 2208 O O . GLU A 1 291 ? 4.117 8.916 -21.195 1.00 82.06 291 GLU A O 1
ATOM 2213 N N . THR A 1 292 ? 3.361 9.075 -19.086 1.00 84.25 292 THR A N 1
ATOM 2214 C CA . THR A 1 292 ? 4.554 8.551 -18.426 1.00 84.25 292 THR A CA 1
ATOM 2215 C C . THR A 1 292 ? 4.310 7.119 -17.970 1.00 84.25 292 THR A C 1
ATOM 2217 O O . THR A 1 292 ? 3.240 6.791 -17.452 1.00 84.25 292 THR A O 1
ATOM 2220 N N . TYR A 1 293 ? 5.312 6.261 -18.151 1.00 87.81 293 TYR A N 1
ATOM 2221 C CA . TYR A 1 293 ? 5.264 4.854 -17.763 1.00 87.81 293 TYR A CA 1
ATOM 2222 C C . TYR A 1 293 ? 6.376 4.552 -16.764 1.00 87.81 293 TYR A C 1
ATOM 2224 O O . TYR A 1 293 ? 7.505 5.007 -16.942 1.00 87.81 293 TYR A O 1
ATOM 2232 N N . ASN A 1 294 ? 6.051 3.758 -15.750 1.00 88.69 294 ASN A N 1
ATOM 2233 C CA . ASN A 1 294 ? 7.026 3.080 -14.911 1.00 88.69 294 ASN A CA 1
ATOM 2234 C C . ASN A 1 294 ? 7.288 1.683 -15.489 1.00 88.69 294 ASN A C 1
ATOM 2236 O O . ASN A 1 294 ? 6.343 1.027 -15.932 1.00 88.69 294 ASN A O 1
ATOM 2240 N N . GLN A 1 295 ? 8.545 1.238 -15.512 1.00 91.94 295 GLN A N 1
ATOM 2241 C CA . GLN A 1 295 ? 8.930 -0.100 -15.977 1.00 91.94 295 GLN A CA 1
ATOM 2242 C C . GLN A 1 295 ? 10.275 -0.529 -15.374 1.00 91.94 295 GLN A C 1
ATOM 2244 O O . GLN A 1 295 ? 11.135 0.311 -15.123 1.00 91.94 295 GLN A O 1
ATOM 2249 N N . GLY A 1 296 ? 10.468 -1.834 -15.176 1.00 93.25 296 GLY A N 1
ATOM 2250 C CA . GLY A 1 296 ? 11.719 -2.418 -14.670 1.00 93.25 296 GLY A CA 1
ATOM 2251 C C . GLY A 1 296 ? 11.804 -2.541 -13.147 1.00 93.25 296 GLY A C 1
ATOM 2252 O O . GLY A 1 296 ? 12.843 -2.930 -12.612 1.00 93.25 296 GLY A O 1
ATOM 2253 N N . GLU A 1 297 ? 10.720 -2.229 -12.432 1.00 93.56 297 GLU A N 1
ATOM 2254 C CA . GLU A 1 297 ? 10.681 -2.236 -10.967 1.00 93.56 297 GLU A CA 1
ATOM 2255 C C . GLU A 1 297 ? 11.041 -3.600 -10.345 1.00 93.56 297 GLU A C 1
ATOM 2257 O O . GLU A 1 297 ? 11.865 -3.611 -9.427 1.00 93.56 297 GLU A O 1
ATOM 2262 N N . PRO A 1 298 ? 10.540 -4.759 -10.829 1.00 95.94 298 PRO A N 1
ATOM 2263 C CA . PRO A 1 298 ? 10.898 -6.051 -10.242 1.00 95.94 298 PRO A CA 1
ATOM 2264 C C . PRO A 1 298 ? 12.411 -6.308 -10.241 1.00 95.94 298 PRO A C 1
ATOM 2266 O O . PRO A 1 298 ? 12.973 -6.718 -9.225 1.00 95.94 298 PRO A O 1
ATOM 2269 N N . LEU A 1 299 ? 13.096 -6.016 -11.352 1.00 97.06 299 LEU A N 1
ATOM 2270 C CA . LEU A 1 299 ? 14.545 -6.191 -11.441 1.00 97.06 299 LEU A CA 1
ATOM 2271 C C . LEU A 1 299 ? 15.287 -5.158 -10.582 1.00 97.06 299 LEU A C 1
ATOM 2273 O O . LEU A 1 299 ? 16.258 -5.513 -9.918 1.00 97.06 299 LEU A O 1
ATOM 2277 N N . TRP A 1 300 ? 14.806 -3.913 -10.535 1.00 96.12 300 TRP A N 1
ATOM 2278 C CA . TRP A 1 300 ? 15.367 -2.859 -9.683 1.00 96.12 300 TRP A CA 1
ATOM 2279 C C . TRP A 1 300 ? 15.298 -3.213 -8.186 1.00 96.12 300 TRP A C 1
ATOM 2281 O O . TRP A 1 300 ? 16.266 -2.999 -7.452 1.00 96.12 300 TRP A O 1
ATOM 2291 N N . ILE A 1 301 ? 14.188 -3.806 -7.723 1.00 94.88 301 ILE A N 1
ATOM 2292 C CA . ILE A 1 301 ? 14.044 -4.282 -6.335 1.00 94.88 301 ILE A CA 1
ATOM 2293 C C . ILE A 1 301 ? 15.034 -5.421 -6.065 1.00 94.88 301 ILE A C 1
ATOM 2295 O O . ILE A 1 301 ? 15.745 -5.391 -5.057 1.00 94.88 301 ILE A O 1
ATOM 2299 N N . ALA A 1 302 ? 15.106 -6.411 -6.963 1.00 96.69 302 ALA A N 1
ATOM 2300 C CA . ALA A 1 302 ? 15.987 -7.566 -6.799 1.00 96.69 302 ALA A CA 1
ATOM 2301 C C . ALA A 1 302 ? 17.465 -7.153 -6.702 1.00 96.69 302 ALA A C 1
ATOM 2303 O O . ALA A 1 302 ? 18.179 -7.632 -5.817 1.00 96.69 302 ALA A O 1
ATOM 2304 N N . THR A 1 303 ? 17.921 -6.235 -7.563 1.00 94.75 303 THR A N 1
ATOM 2305 C CA . THR A 1 303 ? 19.307 -5.742 -7.537 1.00 94.75 303 THR A CA 1
ATOM 2306 C C . THR A 1 303 ? 19.589 -4.924 -6.283 1.00 94.75 303 THR A C 1
ATOM 2308 O O . THR A 1 303 ? 20.597 -5.159 -5.618 1.00 94.75 303 THR A O 1
ATOM 2311 N N . GLY A 1 304 ? 18.677 -4.026 -5.900 1.00 91.69 304 GLY A N 1
ATOM 2312 C CA . GLY A 1 304 ? 18.836 -3.175 -4.722 1.00 91.69 304 GLY A CA 1
ATOM 2313 C C . GLY A 1 304 ? 18.850 -3.922 -3.385 1.00 91.69 304 GLY A C 1
ATOM 2314 O O . GLY A 1 304 ? 19.401 -3.404 -2.412 1.00 91.69 304 GLY A O 1
ATOM 2315 N N . ALA A 1 305 ? 18.265 -5.122 -3.340 1.00 91.31 305 ALA A N 1
ATOM 2316 C CA . ALA A 1 305 ? 18.233 -6.000 -2.171 1.00 91.31 305 ALA A CA 1
ATOM 2317 C C . ALA A 1 305 ? 19.245 -7.164 -2.236 1.00 91.31 305 ALA A C 1
ATOM 2319 O O . ALA A 1 305 ? 19.284 -7.990 -1.324 1.00 91.31 305 ALA A O 1
ATOM 2320 N N . GLY A 1 306 ? 20.060 -7.256 -3.295 1.00 93.62 306 GLY A N 1
ATOM 2321 C CA . GLY A 1 306 ? 21.060 -8.318 -3.457 1.00 93.62 306 GLY A CA 1
ATOM 2322 C C . GLY A 1 306 ? 20.477 -9.719 -3.695 1.00 93.62 306 GLY A C 1
ATOM 2323 O O . GLY A 1 306 ? 21.126 -10.715 -3.377 1.00 93.62 306 GLY A O 1
ATOM 2324 N N . MET A 1 307 ? 19.261 -9.816 -4.241 1.00 95.94 307 MET A N 1
ATOM 2325 C CA . MET A 1 307 ? 18.585 -11.084 -4.552 1.00 95.94 307 MET A CA 1
ATOM 2326 C C . MET A 1 307 ? 19.048 -11.617 -5.915 1.00 95.94 307 MET A C 1
ATOM 2328 O O . MET A 1 307 ? 18.322 -11.550 -6.907 1.00 95.94 307 MET A O 1
ATOM 2332 N N . TYR A 1 308 ? 20.300 -12.080 -5.987 1.00 95.31 308 TYR A N 1
ATOM 2333 C CA . TYR A 1 308 ? 20.957 -12.442 -7.251 1.00 95.31 308 TYR A CA 1
ATOM 2334 C C . TYR A 1 308 ? 20.235 -13.543 -8.036 1.00 95.31 308 TYR A C 1
ATOM 2336 O O . TYR A 1 308 ? 20.179 -13.479 -9.257 1.00 95.31 308 TYR A O 1
ATOM 2344 N N . ASP A 1 309 ? 19.667 -14.523 -7.340 1.00 97.88 309 ASP A N 1
ATOM 2345 C CA . ASP A 1 309 ? 18.906 -15.632 -7.916 1.00 97.88 309 ASP A CA 1
ATOM 2346 C C . ASP A 1 309 ? 17.596 -15.163 -8.567 1.00 97.88 309 ASP A C 1
ATOM 2348 O O . ASP A 1 309 ? 17.230 -15.610 -9.655 1.00 97.88 309 ASP A O 1
ATOM 2352 N N . ILE A 1 310 ? 16.906 -14.215 -7.933 1.00 98.31 310 ILE A N 1
ATOM 2353 C CA . ILE A 1 310 ? 15.708 -13.584 -8.490 1.00 98.31 310 ILE A CA 1
ATOM 2354 C C . ILE A 1 310 ? 16.071 -12.645 -9.645 1.00 98.31 310 ILE A C 1
ATOM 2356 O O . ILE A 1 310 ? 15.382 -12.647 -10.663 1.00 98.31 310 ILE A O 1
ATOM 2360 N N . ALA A 1 311 ? 17.153 -11.872 -9.526 1.00 97.75 311 ALA A N 1
ATOM 2361 C CA . ALA A 1 311 ? 17.621 -10.995 -10.598 1.00 97.75 311 ALA A CA 1
ATOM 2362 C C . ALA A 1 311 ? 18.023 -11.793 -11.852 1.00 97.75 311 ALA A C 1
ATOM 2364 O O . ALA A 1 311 ? 17.629 -11.432 -12.960 1.00 97.75 311 ALA A O 1
ATOM 2365 N N . GLU A 1 312 ? 18.748 -12.903 -11.678 1.00 97.94 312 GLU A N 1
ATOM 2366 C CA . GLU A 1 312 ? 19.092 -13.832 -12.759 1.00 97.94 312 GLU A CA 1
ATOM 2367 C C . GLU A 1 312 ? 17.827 -14.390 -13.418 1.00 97.94 312 GLU A C 1
ATOM 2369 O O . GLU A 1 312 ? 17.677 -14.293 -14.635 1.00 97.94 312 GLU A O 1
ATOM 2374 N N . LEU A 1 313 ? 16.863 -14.863 -12.620 1.00 98.50 313 LEU A N 1
ATOM 2375 C CA . LEU A 1 313 ? 15.586 -15.359 -13.131 1.00 98.50 313 LEU A CA 1
ATOM 2376 C C . LEU A 1 313 ? 14.817 -14.298 -13.935 1.00 98.50 313 LEU A C 1
ATOM 2378 O O . LEU A 1 313 ? 14.265 -14.612 -14.986 1.00 98.50 313 LEU A O 1
ATOM 2382 N N . LEU A 1 314 ? 14.761 -13.049 -13.473 1.00 98.12 314 LEU A N 1
ATOM 2383 C CA . LEU A 1 314 ? 14.074 -11.970 -14.193 1.00 98.12 314 LEU A CA 1
ATOM 2384 C C . LEU A 1 314 ? 14.745 -11.677 -15.545 1.00 98.12 314 LEU A C 1
ATOM 2386 O O . LEU A 1 314 ? 14.055 -11.563 -16.559 1.00 98.12 314 LEU A O 1
ATOM 2390 N N . LEU A 1 315 ? 16.081 -11.632 -15.585 1.00 97.75 315 LEU A N 1
ATOM 2391 C CA . LEU A 1 315 ? 16.852 -11.436 -16.818 1.00 97.75 315 LEU A CA 1
ATOM 2392 C C . LEU A 1 315 ? 16.671 -12.599 -17.803 1.00 97.75 315 LEU A C 1
ATOM 2394 O O . LEU A 1 315 ? 16.453 -12.372 -18.993 1.00 97.75 315 LEU A O 1
ATOM 2398 N N . GLU A 1 316 ? 16.686 -13.845 -17.321 1.00 97.81 316 GLU A N 1
ATOM 2399 C CA . GLU A 1 316 ? 16.395 -15.035 -18.136 1.00 97.81 316 GLU A CA 1
ATOM 2400 C C . GLU A 1 316 ? 14.996 -14.991 -18.766 1.00 97.81 316 GLU A C 1
ATOM 2402 O O . GLU A 1 316 ? 14.767 -15.564 -19.835 1.00 97.81 316 GLU A O 1
ATOM 2407 N N . ARG A 1 317 ? 14.051 -14.315 -18.105 1.00 97.56 317 ARG A N 1
ATOM 2408 C CA . ARG A 1 317 ? 12.663 -14.154 -18.553 1.00 97.56 317 ARG A CA 1
ATOM 2409 C C . ARG A 1 317 ? 12.421 -12.862 -19.335 1.00 97.56 317 ARG A C 1
ATOM 2411 O O . ARG A 1 317 ? 11.284 -12.614 -19.723 1.00 97.56 317 ARG A O 1
ATOM 2418 N N . GLY A 1 318 ? 13.478 -12.110 -19.645 1.00 96.38 318 GLY A N 1
ATOM 2419 C CA . GLY A 1 318 ? 13.435 -10.977 -20.566 1.00 96.38 318 GLY A CA 1
ATOM 2420 C C . GLY A 1 318 ? 13.205 -9.611 -19.924 1.00 96.38 318 GLY A C 1
ATOM 2421 O O . GLY A 1 318 ? 12.826 -8.702 -20.655 1.00 96.38 318 GLY A O 1
ATOM 2422 N N . ALA A 1 319 ? 13.430 -9.456 -18.614 1.00 97.00 319 ALA A N 1
ATOM 2423 C CA . ALA A 1 319 ? 13.459 -8.135 -17.981 1.00 97.00 319 ALA A CA 1
ATOM 2424 C C . ALA A 1 319 ? 14.542 -7.243 -18.617 1.00 97.00 319 ALA A C 1
ATOM 2426 O O . ALA A 1 319 ? 15.675 -7.692 -18.833 1.00 97.00 319 ALA A O 1
ATOM 2427 N N . ASP A 1 320 ? 14.220 -5.979 -18.892 1.00 95.81 320 ASP A N 1
ATOM 2428 C CA . ASP A 1 320 ? 15.177 -5.018 -19.437 1.00 95.81 320 ASP A CA 1
ATOM 2429 C C . ASP A 1 320 ? 16.010 -4.393 -18.310 1.00 95.81 320 ASP A C 1
ATOM 2431 O O . ASP A 1 320 ? 15.536 -3.608 -17.488 1.00 95.81 320 ASP A O 1
ATOM 2435 N N . ALA A 1 321 ? 17.308 -4.698 -18.303 1.00 94.38 321 ALA A N 1
ATOM 2436 C CA . ALA A 1 321 ? 18.261 -4.150 -17.339 1.00 94.38 321 ALA A CA 1
ATOM 2437 C C . ALA A 1 321 ? 18.388 -2.614 -17.382 1.00 94.38 321 ALA A C 1
ATOM 2439 O O . ALA A 1 321 ? 18.910 -2.029 -16.434 1.00 94.38 321 ALA A O 1
ATOM 2440 N N . ASN A 1 322 ? 17.933 -1.972 -18.464 1.00 93.69 322 ASN A N 1
ATOM 2441 C CA . ASN A 1 322 ? 17.947 -0.519 -18.650 1.00 93.69 322 ASN A CA 1
ATOM 2442 C C . ASN A 1 322 ? 16.546 0.106 -18.545 1.00 93.69 322 ASN A C 1
ATOM 2444 O O . ASN A 1 322 ? 16.393 1.297 -18.831 1.00 93.69 322 ASN A O 1
ATOM 2448 N N . ALA A 1 323 ? 15.521 -0.671 -18.177 1.00 92.12 323 ALA A N 1
ATOM 2449 C CA . ALA A 1 323 ? 14.183 -0.139 -17.977 1.00 92.12 323 ALA A CA 1
ATOM 2450 C C . ALA A 1 323 ? 14.203 0.945 -16.892 1.00 92.12 323 ALA A C 1
ATOM 2452 O O . ALA A 1 323 ? 14.803 0.784 -15.832 1.00 92.12 323 ALA A O 1
ATOM 2453 N N . MET A 1 324 ? 13.575 2.083 -17.185 1.00 88.69 324 MET A N 1
ATOM 2454 C CA . MET A 1 324 ? 13.615 3.244 -16.308 1.00 88.69 324 MET A CA 1
ATOM 2455 C C . MET A 1 324 ? 12.495 3.166 -15.273 1.00 88.69 324 MET A C 1
ATOM 2457 O O . MET A 1 324 ? 11.321 3.348 -15.611 1.00 88.69 324 MET A O 1
ATOM 2461 N N . VAL A 1 325 ? 12.872 2.974 -14.010 1.00 90.31 325 VAL A N 1
ATOM 2462 C CA . VAL A 1 325 ? 11.953 3.138 -12.886 1.00 90.31 325 VAL A CA 1
ATOM 2463 C C . VAL A 1 325 ? 11.797 4.634 -12.641 1.00 90.31 325 VAL A C 1
ATOM 2465 O O . VAL A 1 325 ? 12.775 5.360 -12.420 1.00 90.31 325 VAL A O 1
ATOM 2468 N N . TYR A 1 326 ? 10.560 5.116 -12.722 1.00 86.88 326 TYR A N 1
ATOM 2469 C CA . TYR A 1 326 ? 10.246 6.534 -12.624 1.00 86.88 326 TYR A CA 1
ATOM 2470 C C . TYR A 1 326 ? 10.819 7.121 -11.329 1.00 86.88 326 TYR A C 1
ATOM 2472 O O . TYR A 1 326 ? 10.653 6.567 -10.241 1.00 86.88 326 TYR A O 1
ATOM 2480 N N . ALA A 1 327 ? 11.553 8.228 -11.468 1.00 83.44 327 ALA A N 1
ATOM 2481 C CA . ALA A 1 327 ? 12.266 8.920 -10.391 1.00 83.44 327 ALA A CA 1
ATOM 2482 C C . ALA A 1 327 ? 13.301 8.084 -9.592 1.00 83.44 327 ALA A C 1
ATOM 2484 O O . ALA A 1 327 ? 13.880 8.613 -8.645 1.00 83.44 327 ALA A O 1
ATOM 2485 N N . SER A 1 328 ? 13.583 6.831 -9.980 1.00 85.19 328 SER A N 1
ATOM 2486 C CA . SER A 1 328 ? 14.454 5.904 -9.228 1.00 85.19 328 SER A CA 1
ATOM 2487 C C . SER A 1 328 ? 15.659 5.374 -10.022 1.00 85.19 328 SER A C 1
ATOM 2489 O O . SER A 1 328 ? 16.545 4.745 -9.439 1.00 85.19 328 SER A O 1
ATOM 2491 N N . GLY A 1 329 ? 15.723 5.646 -11.330 1.00 88.62 329 GLY A N 1
ATOM 2492 C CA . GLY A 1 329 ? 16.798 5.182 -12.213 1.00 88.62 329 GLY A CA 1
ATOM 2493 C C . GLY A 1 329 ? 16.553 3.775 -12.765 1.00 88.62 329 GLY A C 1
ATOM 2494 O O . GLY A 1 329 ? 15.470 3.215 -12.621 1.00 88.62 329 GLY A O 1
ATOM 2495 N N . ASP A 1 330 ? 17.560 3.199 -13.417 1.00 91.12 330 ASP A N 1
ATOM 2496 C CA . ASP A 1 330 ? 17.480 1.857 -14.005 1.00 91.12 330 ASP A CA 1
ATOM 2497 C C . ASP A 1 330 ? 18.096 0.767 -13.094 1.00 91.12 330 ASP A C 1
ATOM 2499 O O . ASP A 1 330 ? 18.946 1.076 -12.243 1.00 91.12 330 ASP A O 1
ATOM 2503 N N . PRO A 1 331 ? 17.696 -0.514 -13.244 1.00 92.25 331 PRO A N 1
ATOM 2504 C CA . PRO A 1 331 ? 18.228 -1.619 -12.450 1.00 92.25 331 PRO A CA 1
ATOM 2505 C C . PRO A 1 331 ? 19.750 -1.768 -12.507 1.00 92.25 331 PRO A C 1
ATOM 2507 O O . PRO A 1 331 ? 20.353 -2.180 -11.511 1.00 92.25 331 PRO A O 1
ATOM 2510 N N . MET A 1 332 ? 20.376 -1.433 -13.642 1.00 90.12 332 MET A N 1
ATOM 2511 C CA . MET A 1 332 ? 21.828 -1.498 -13.798 1.00 90.12 332 MET A CA 1
ATOM 2512 C C . MET A 1 332 ? 22.514 -0.490 -12.871 1.00 90.12 332 MET A C 1
ATOM 2514 O O . MET A 1 332 ? 23.393 -0.865 -12.098 1.00 90.12 332 MET A O 1
ATOM 2518 N N . SER A 1 333 ? 22.073 0.769 -12.883 1.00 90.12 333 SER A N 1
ATOM 2519 C CA . SER A 1 333 ? 22.581 1.823 -12.002 1.00 90.12 333 SER A CA 1
ATOM 2520 C C . SER A 1 333 ? 22.378 1.479 -10.522 1.00 90.12 333 SER A C 1
ATOM 2522 O O . SER A 1 333 ? 23.266 1.718 -9.702 1.00 90.12 333 SER A O 1
ATOM 2524 N N . ARG A 1 334 ? 21.247 0.847 -10.181 1.00 91.31 334 ARG A N 1
ATOM 2525 C CA . ARG A 1 334 ? 20.929 0.415 -8.816 1.00 91.31 334 ARG A CA 1
ATOM 2526 C C . ARG A 1 334 ? 21.840 -0.704 -8.316 1.00 91.31 334 ARG A C 1
ATOM 2528 O O . ARG A 1 334 ? 22.125 -0.727 -7.125 1.00 91.31 334 ARG A O 1
ATOM 2535 N N . ALA A 1 335 ? 22.306 -1.588 -9.199 1.00 87.69 335 ALA A N 1
ATOM 2536 C CA . ALA A 1 335 ? 23.212 -2.686 -8.855 1.00 87.69 335 ALA A CA 1
ATOM 2537 C C . ALA A 1 335 ? 24.639 -2.222 -8.499 1.00 87.69 335 ALA A C 1
ATOM 2539 O O . ALA A 1 335 ? 25.371 -2.951 -7.832 1.00 87.69 335 ALA A O 1
ATOM 2540 N N . PHE A 1 336 ? 25.046 -1.030 -8.953 1.00 82.94 336 PHE A N 1
ATOM 2541 C CA . PHE A 1 336 ? 26.373 -0.461 -8.681 1.00 82.94 336 PHE A CA 1
ATOM 2542 C C . PHE A 1 336 ? 26.421 0.480 -7.465 1.00 82.94 336 PHE A C 1
ATOM 2544 O O . PHE A 1 336 ? 27.523 0.853 -7.057 1.00 82.94 336 PHE A O 1
ATOM 2551 N N . ASN A 1 337 ? 25.262 0.858 -6.909 1.00 65.19 337 ASN A N 1
ATOM 2552 C CA . ASN A 1 337 ? 25.115 1.760 -5.758 1.00 65.19 337 ASN A CA 1
ATOM 2553 C C . ASN A 1 337 ? 24.764 0.998 -4.478 1.00 65.19 337 ASN A C 1
ATOM 2555 O O . ASN A 1 337 ? 25.445 1.243 -3.459 1.00 65.19 337 ASN A O 1
#

Secondary structure (DSSP, 8-state):
------HHHHHHHHHHT-HHHHHHHHHH-GGGGGPBPSSSS--BHHHHHHHTT-HHHHHHHHHTT--SS---TT-GGG--HHHHHHHTT-HHHHHHHHHHHHHHHHHHS-TT----HHHHHHHHHHHTT-HHHHHHHHHH-GGGGG-B-TTS-BHHHHHHHTT-HHHHHHHHHTT--SS---TTS--HHHHHHHGGGSS-HHHHHHHHHHHHHHHHTT----HHHHHHHT-HHHHHHHHHH-GGGGS--SSS---HHHHHHHTT-HHHHHHHHHTT--TT--EEETTSSS-EEE--HHHHHHHHTT-HHHHHHHHHTT--TT--BTTTB-HHHHHH-

InterPro domains:
  IPR002110 Ankyrin repeat [PF12796] (241-323)
  IPR002110 Ankyrin repeat [PF13606] (152-177)
  IPR002110 Ankyrin repeat [PR01415] (152-167)
  IPR002110 Ankyrin repeat [PR01415] (310-324)
  IPR002110 Ankyrin repeat [PS50088] (151-183)
  IPR002110 Ankyrin repeat [PS50088] (294-326)
  IPR002110 Ankyrin repeat [SM00248] (41-70)
  IPR002110 Ankyrin repeat [SM00248] (151-180)
  IPR002110 Ankyrin repeat [SM00248] (252-281)
  IPR002110 Ankyrin repeat [SM00248] (294-323)
  IPR036770 A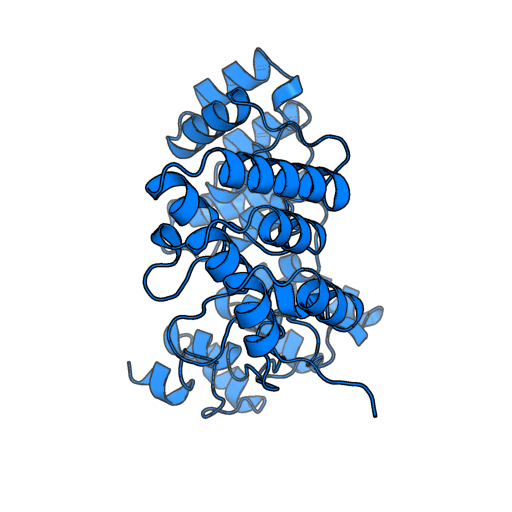nkyrin repeat-containing domain superfamily [G3DSA:1.25.40.20] (2-114)
  IPR036770 Ankyrin repeat-containing domain superfamily [G3DSA:1.25.40.20] (117-218)
  IPR036770 Ankyrin repeat-containing domain superfamily [G3DSA:1.25.40.20] (219-335)
  IPR036770 Ankyrin repeat-containing domain superfamily [SSF48403] (34-324)

Foldseek 3Di:
DPPDDDQVQLLVCLLVLVPVSNCVNCVRCLLSLLAFDPPDWRDGSLLSNLLNVNLVSLLVSLQSPRDQQAATPPCGRCGGSLNSCVVVVVVSSNVSNVVSLVVCCCVQDDVDADADPLQVVLLVCLVVVVLVVNLVSCVVPVVQLCHAHSQSDHPLLSQLLQLPQVSNVSSVVSPRDQARATSVRDGSLNNLLVNLLDPDPSSNNSSVNNNVVSVVSVRDDDLQSCLSVLVLVVNVVCCVPCLVLLEQDQADPDCSLLSNLSSLNQNSNVSSLVSPHDLQSKHFDSSHPDGDIATLNSLLSCLLVVVVSSNVVSVVSPRDQQGQGPVPGGSVVSNVD

Radius of gyration: 22.46 Å; chains: 1; bounding box: 48×57×61 Å